Protein AF-A0A6A6VRS4-F1 (afdb_monomer_lite)

Secondary structure (DSSP, 8-state):
----------------------TT-S---B-STT-EEEETTEEEE---TT--TTEEEEEEE-SSTT---EEEEEEE--SS----B--EEEE--TT-SEEGGG--EEEEEEEEEEEETTSPTTS---TTSTTHHHHHHHTT-EEEEEEEEEEESSTTGGGSTTS-SEEEEEEEEEESSS---TTGGG--SS-EEEEETTEEEEEEEEE-TTS-EEEEEEESS--SEEEEE-HHHHHHHHHTTSS-TTPEEEEEEEE--EEE-SS-EEEEEEEEEEEEEPPPTTPPPP-----PPP------S--------SS------------------------

Sequence (335 aa):
MGYTKAVWSYLLGCRVLLGRVDAQNQPQQLCGKDDARVQGNYTFNSNAWNQDESGWTCLYPSRDNTSNAFIAEWRWQSSPPRVHAYPHIQLNSDVLPVSIANLSQLDLSLEWAMKPSSLIEGLSDDPTTSPNADALDAIGIEANVVMDLFCDADANRSRTPAKQRYEIMVWLGRFGRASEPIGMDQARVTPIVQTVGNAEFTLYAGTNGNGQTVFSWVTTAPLTQFYGDVTPLVHFLPRYGFMPWDTYLGTVQFGSETFYAAENVKFYVKSFHADVKSPAEGASPVDTSVEELPVQTSVGGGAAALEVASGLWTYLSVGTGYFVAMLLMGGLSVL

pLDDT: mean 82.09, std 24.26, range [26.28, 98.75]

Foldseek 3Di:
DDDDDDDDDDDDDPPPPPPPPPPPPDQPKAWDLFRWDDAPQKIWGFNQVQDDPQKTKIKGADPPSVARKIKIKMAGADPPWDFRGWGWMWGRDPCPFDQLLFFPFKWKWFAKAKAFPPDDPPDDRHCQDPPGVVRCVVQQFFKWWKKKWFKALDRVQLQPPLRGQAIEIETQAGGHDVNDFAQPVVADPDWDWDDWDNWIWTWGWDADPSRHIYIYTYTPHHDSTDTGTPSVVVLVCQQAPVDASSMITHIIITGMRGTHGNGMMMMITRHIDIDTDGDDVPDDTDPRHHDHDDDPPPDPDDDDDDDDDDDDDDDDDDDDDDDDDDDDDDDDDDD

Structure (mmCIF, N/CA/C/O backbone):
data_AF-A0A6A6VRS4-F1
#
_entry.id   AF-A0A6A6VRS4-F1
#
loop_
_atom_site.group_PDB
_atom_site.id
_atom_site.type_symbol
_atom_site.label_atom_id
_atom_site.label_alt_id
_atom_site.label_comp_id
_atom_site.label_asym_id
_atom_site.label_entity_id
_atom_site.label_seq_id
_atom_site.pdbx_PDB_ins_code
_atom_site.Cartn_x
_atom_site.Cartn_y
_atom_site.Cartn_z
_atom_site.occupancy
_atom_site.B_iso_or_equiv
_atom_site.auth_seq_id
_atom_site.auth_comp_id
_atom_site.auth_asym_id
_atom_site.auth_atom_id
_atom_site.pdbx_PDB_model_num
ATOM 1 N N . MET A 1 1 ? 88.254 20.509 -2.984 1.00 35.78 1 MET A N 1
ATOM 2 C CA . MET A 1 1 ? 87.996 21.172 -1.684 1.00 35.78 1 MET A CA 1
ATOM 3 C C . MET A 1 1 ? 86.693 21.938 -1.846 1.00 35.78 1 MET A C 1
ATOM 5 O O . MET A 1 1 ? 86.662 22.794 -2.705 1.00 35.78 1 MET A O 1
ATOM 9 N N . GLY A 1 2 ? 85.554 21.653 -1.226 1.00 34.25 2 GLY A N 1
ATOM 10 C CA . GLY A 1 2 ? 85.221 20.866 -0.045 1.00 34.25 2 GLY A CA 1
ATOM 11 C C . GLY A 1 2 ? 84.211 21.695 0.760 1.00 34.25 2 GLY A C 1
ATOM 12 O O . GLY A 1 2 ? 84.639 22.698 1.306 1.00 34.25 2 GLY A O 1
ATOM 13 N N . TYR A 1 3 ? 82.943 21.247 0.814 1.00 32.56 3 TYR A N 1
ATOM 14 C CA . TYR A 1 3 ? 81.847 21.654 1.729 1.00 32.56 3 TYR A CA 1
ATOM 15 C C . TYR A 1 3 ? 81.424 23.155 1.674 1.00 32.56 3 TYR A C 1
ATOM 17 O O . TYR A 1 3 ? 82.216 24.016 1.340 1.00 32.56 3 TYR A O 1
ATOM 25 N N . THR A 1 4 ? 80.170 23.588 1.863 1.00 34.56 4 THR A N 1
ATOM 26 C CA . THR A 1 4 ? 79.170 23.209 2.873 1.00 34.56 4 THR A CA 1
ATOM 27 C C . THR A 1 4 ? 77.767 23.704 2.467 1.00 34.56 4 THR A C 1
ATOM 29 O O . THR A 1 4 ? 77.613 24.684 1.744 1.00 34.56 4 THR A O 1
ATOM 32 N N . LYS A 1 5 ? 76.744 23.022 2.992 1.00 38.44 5 LYS A N 1
ATOM 33 C CA . LYS A 1 5 ? 75.308 23.343 2.946 1.00 38.44 5 LYS A CA 1
ATOM 34 C C . LYS A 1 5 ? 74.974 24.695 3.600 1.00 38.44 5 LYS A C 1
ATOM 36 O O . LYS A 1 5 ? 75.517 24.972 4.662 1.00 38.44 5 LYS A O 1
ATOM 41 N N . ALA A 1 6 ? 73.975 25.405 3.067 1.00 35.59 6 ALA A N 1
ATOM 42 C CA . ALA A 1 6 ? 72.801 25.902 3.809 1.00 35.59 6 ALA A CA 1
ATOM 43 C C . ALA A 1 6 ? 71.872 26.689 2.865 1.00 35.59 6 ALA A C 1
ATOM 45 O O . ALA A 1 6 ? 72.220 27.764 2.389 1.00 35.59 6 ALA A O 1
ATOM 46 N N . VAL A 1 7 ? 70.677 26.152 2.621 1.00 35.66 7 VAL A N 1
ATOM 47 C CA . VAL A 1 7 ? 69.545 26.878 2.036 1.00 35.66 7 VAL A CA 1
ATOM 48 C C . VAL A 1 7 ? 68.593 27.185 3.181 1.00 35.66 7 VAL A C 1
ATOM 50 O O . VAL A 1 7 ? 68.125 26.260 3.838 1.00 35.66 7 VAL A O 1
ATOM 53 N N . TRP A 1 8 ? 68.312 28.466 3.402 1.00 30.12 8 TRP A N 1
ATOM 54 C CA . TRP A 1 8 ? 67.154 28.928 4.159 1.00 30.12 8 TRP A CA 1
ATOM 55 C C . TRP A 1 8 ? 66.600 30.171 3.475 1.00 30.12 8 TRP A C 1
ATOM 57 O O . TRP A 1 8 ? 67.233 31.223 3.449 1.00 30.12 8 TRP A O 1
ATOM 67 N N . SER A 1 9 ? 65.400 30.051 2.924 1.00 34.50 9 SER A N 1
ATOM 68 C CA . SER A 1 9 ? 64.485 31.170 2.730 1.00 34.50 9 SER A CA 1
ATOM 69 C C . SER A 1 9 ? 63.074 30.610 2.843 1.00 34.50 9 SER A C 1
ATOM 71 O O . SER A 1 9 ? 62.700 29.668 2.151 1.00 34.50 9 SER A O 1
ATOM 73 N N . TYR A 1 10 ? 62.361 31.143 3.830 1.00 35.12 10 TYR A N 1
ATOM 74 C CA . TYR A 1 10 ? 60.972 30.870 4.164 1.00 35.12 10 TYR A CA 1
ATOM 75 C C . TYR A 1 10 ? 60.058 31.117 2.961 1.00 35.12 10 TYR A C 1
ATOM 77 O O . TYR A 1 10 ? 60.328 32.042 2.204 1.00 35.12 10 TYR A O 1
ATOM 85 N N . LEU A 1 11 ? 58.947 30.377 2.861 1.00 35.31 11 LEU A N 1
ATOM 86 C CA . LEU A 1 11 ? 57.607 30.952 2.678 1.00 35.31 11 LEU A CA 1
ATOM 87 C C . LEU A 1 11 ? 56.516 29.866 2.764 1.00 35.31 11 LEU A C 1
ATOM 89 O O . LEU A 1 11 ? 56.537 28.869 2.054 1.00 35.31 11 LEU A O 1
ATOM 93 N N . LEU A 1 12 ? 55.577 30.142 3.671 1.00 41.19 12 LEU A N 1
ATOM 94 C CA . LEU A 1 12 ? 54.174 29.725 3.741 1.00 41.19 12 LEU A CA 1
ATOM 95 C C . LEU A 1 12 ? 53.825 28.233 3.607 1.00 41.19 12 LEU A C 1
ATOM 97 O O . LEU A 1 12 ? 53.727 27.657 2.528 1.00 41.19 12 LEU A O 1
ATOM 101 N N . GLY A 1 13 ? 53.478 27.652 4.758 1.00 37.06 13 GLY A N 1
ATOM 102 C CA . GLY A 1 13 ? 52.810 26.364 4.849 1.00 37.06 13 GLY A CA 1
ATOM 103 C C . GLY A 1 13 ? 51.449 26.378 4.159 1.00 37.06 13 GLY A C 1
ATOM 104 O O . GLY A 1 13 ? 50.503 27.006 4.628 1.00 37.06 13 GLY A O 1
ATOM 105 N N . CYS A 1 14 ? 51.334 25.603 3.086 1.00 34.09 14 CYS A N 1
ATOM 106 C CA . CYS A 1 14 ? 50.054 25.106 2.618 1.00 34.09 14 CYS A CA 1
ATOM 107 C C . CYS A 1 14 ? 49.698 23.904 3.504 1.00 34.09 14 CYS A C 1
ATOM 109 O O . CYS A 1 14 ? 50.165 22.785 3.287 1.00 34.09 14 CYS A O 1
ATOM 111 N N . ARG A 1 15 ? 48.932 24.144 4.576 1.00 41.69 15 ARG A N 1
ATOM 112 C CA . ARG A 1 15 ? 48.247 23.053 5.273 1.00 41.69 15 ARG A CA 1
ATOM 113 C C . ARG A 1 15 ? 47.263 22.460 4.273 1.00 41.69 15 ARG A C 1
ATOM 115 O O . ARG A 1 15 ? 46.237 23.069 3.991 1.00 41.69 15 ARG A O 1
ATOM 122 N N . VAL A 1 16 ? 47.580 21.277 3.757 1.00 37.69 16 VAL A N 1
ATOM 123 C CA . VAL A 1 16 ? 46.582 20.396 3.157 1.00 37.69 16 VAL A CA 1
ATOM 124 C C . VAL A 1 16 ? 45.587 20.090 4.270 1.00 37.69 16 VAL A C 1
ATOM 126 O O . VAL A 1 16 ? 45.842 19.272 5.154 1.00 37.69 16 VAL A O 1
ATOM 129 N N . LEU A 1 17 ? 44.476 20.825 4.280 1.00 38.28 17 LEU A N 1
ATOM 130 C CA . LEU A 1 17 ? 43.258 20.381 4.930 1.00 38.28 17 LEU A CA 1
ATOM 131 C C . LEU A 1 17 ? 42.886 19.089 4.209 1.00 38.28 17 LEU A C 1
ATOM 133 O O . LEU A 1 17 ? 42.329 19.115 3.115 1.00 38.28 17 LEU A O 1
ATOM 137 N N . LEU A 1 18 ? 43.256 17.957 4.806 1.00 41.91 18 LEU A N 1
ATOM 138 C CA . LEU A 1 18 ? 42.545 16.709 4.589 1.00 41.91 18 LEU A CA 1
ATOM 139 C C . LEU A 1 18 ? 41.103 17.017 4.975 1.00 41.91 18 LEU A C 1
ATOM 141 O O . LEU A 1 18 ? 40.759 17.026 6.158 1.00 41.91 18 LEU A O 1
ATOM 145 N N . GLY A 1 19 ? 40.298 17.383 3.979 1.00 36.44 19 GLY A N 1
ATOM 146 C CA . GLY A 1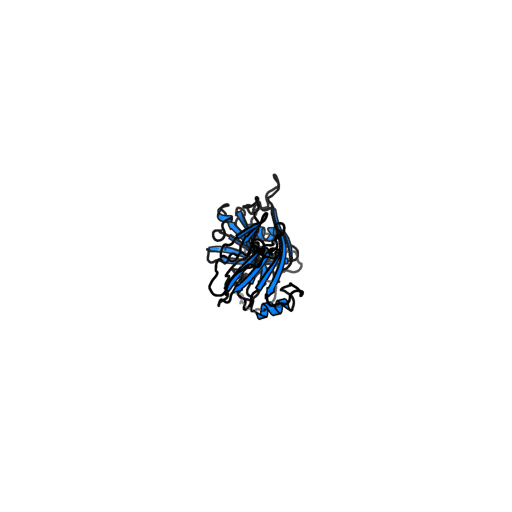 19 ? 38.863 17.456 4.133 1.00 36.44 19 GLY A CA 1
ATOM 147 C C . GLY A 1 19 ? 38.442 16.103 4.670 1.00 36.44 19 GLY A C 1
ATOM 148 O O . GLY A 1 19 ? 38.576 15.088 3.987 1.00 36.44 19 GLY A O 1
ATOM 149 N N . ARG A 1 20 ? 37.985 16.077 5.924 1.00 40.88 20 ARG A N 1
ATOM 150 C CA . ARG A 1 20 ? 37.070 15.027 6.334 1.00 40.88 20 ARG A CA 1
ATOM 151 C C . ARG A 1 20 ? 35.943 15.112 5.319 1.00 40.88 20 ARG A C 1
ATOM 153 O O . ARG A 1 20 ? 35.292 16.146 5.211 1.00 40.88 20 ARG A O 1
ATOM 160 N N . VAL A 1 21 ? 35.784 14.067 4.518 1.00 41.31 21 VAL A N 1
ATOM 161 C CA . VAL A 1 21 ? 34.505 13.827 3.868 1.00 41.31 21 VAL A CA 1
ATOM 162 C C . VAL A 1 21 ? 33.547 13.680 5.038 1.00 41.31 21 VAL A C 1
ATOM 164 O O . VAL A 1 21 ? 33.606 12.685 5.760 1.00 41.31 21 VAL A O 1
ATOM 167 N N . ASP A 1 22 ? 32.778 14.729 5.322 1.00 39.91 22 ASP A N 1
ATOM 168 C CA . ASP A 1 22 ? 31.717 14.648 6.307 1.00 39.91 22 ASP A CA 1
ATOM 169 C C . ASP A 1 22 ? 30.811 13.501 5.866 1.00 39.91 22 ASP A C 1
ATOM 171 O O . ASP A 1 22 ? 30.120 13.574 4.850 1.00 39.91 22 ASP A O 1
ATOM 175 N N . ALA A 1 23 ? 30.816 12.420 6.643 1.00 43.03 23 ALA A N 1
ATOM 176 C CA . ALA A 1 23 ? 29.944 11.262 6.478 1.00 43.03 23 ALA A CA 1
ATOM 177 C C . ALA A 1 23 ? 28.452 11.605 6.706 1.00 43.03 23 ALA A C 1
ATOM 179 O O . ALA A 1 23 ? 27.632 10.716 6.899 1.00 43.03 23 ALA A O 1
ATOM 180 N N . GLN A 1 24 ? 28.089 12.891 6.701 1.00 41.94 24 GLN A N 1
ATOM 181 C CA . GLN A 1 24 ? 26.754 13.404 6.990 1.00 41.94 24 GLN A CA 1
ATOM 182 C C . GLN A 1 24 ? 25.929 13.731 5.743 1.00 41.94 24 GLN A C 1
ATOM 184 O O . GLN A 1 24 ? 24.844 14.289 5.879 1.00 41.94 24 GLN A O 1
ATOM 189 N N . ASN A 1 25 ? 26.402 13.409 4.532 1.00 44.53 25 ASN A N 1
ATOM 190 C CA . ASN A 1 25 ? 25.739 13.902 3.325 1.00 44.53 25 ASN A CA 1
ATOM 191 C C . ASN A 1 25 ? 25.352 12.873 2.259 1.00 44.53 25 ASN A C 1
ATOM 193 O O . ASN A 1 25 ? 25.244 13.232 1.089 1.00 44.53 25 ASN A O 1
ATOM 197 N N . GLN A 1 26 ? 25.012 11.646 2.653 1.00 46.31 26 GLN A N 1
ATOM 198 C CA . GLN A 1 26 ? 24.205 10.744 1.818 1.00 46.31 26 GLN A CA 1
ATOM 199 C C . GLN A 1 26 ? 22.776 10.659 2.379 1.00 46.31 26 GLN A C 1
ATOM 201 O O . GLN A 1 26 ? 22.620 10.743 3.600 1.00 46.31 26 GLN A O 1
ATOM 206 N N . PRO A 1 27 ? 21.720 10.555 1.541 1.00 55.31 27 PRO A N 1
ATOM 207 C CA . PRO A 1 27 ? 20.396 10.196 2.044 1.00 55.31 27 PRO A CA 1
ATOM 208 C C . PRO A 1 27 ? 20.565 8.896 2.828 1.00 55.31 27 PRO A C 1
ATOM 210 O O . PRO A 1 27 ? 21.321 8.031 2.380 1.00 55.31 27 PRO A O 1
ATOM 213 N N . GLN A 1 28 ? 19.931 8.761 3.996 1.00 74.06 28 GLN A N 1
ATOM 214 C CA . GLN A 1 28 ? 20.021 7.493 4.710 1.00 74.06 28 GLN A CA 1
ATOM 215 C C . GLN A 1 28 ? 19.300 6.442 3.872 1.00 74.06 28 GLN A C 1
ATOM 217 O O . GLN A 1 28 ? 18.077 6.435 3.770 1.00 74.06 28 GLN A O 1
ATOM 222 N N . GLN A 1 29 ? 20.106 5.628 3.213 1.00 92.12 29 GLN A N 1
ATOM 223 C CA . GLN A 1 29 ? 19.690 4.587 2.305 1.00 92.12 29 GLN A CA 1
ATOM 224 C C . GLN A 1 29 ? 19.360 3.343 3.132 1.00 92.12 29 GLN A C 1
ATOM 226 O O . GLN A 1 29 ? 20.191 2.889 3.918 1.00 92.12 29 GLN A O 1
ATOM 231 N N . LEU A 1 30 ? 18.145 2.826 2.963 1.00 96.12 30 LEU A N 1
ATOM 232 C CA . LEU A 1 30 ? 17.659 1.599 3.590 1.00 96.12 30 LEU A CA 1
ATOM 233 C C . LEU A 1 30 ? 17.643 0.510 2.512 1.00 96.12 30 LEU A C 1
ATOM 235 O O . LEU A 1 30 ? 16.757 0.520 1.665 1.00 96.12 30 LEU A O 1
ATOM 239 N N . CYS A 1 31 ? 18.634 -0.381 2.484 1.00 96.12 31 CYS A N 1
ATOM 240 C CA . CYS A 1 31 ? 18.709 -1.466 1.482 1.00 96.12 31 CYS A CA 1
ATOM 241 C C . CYS A 1 31 ? 18.805 -2.853 2.105 1.00 96.12 31 CYS A C 1
ATOM 243 O O . CYS A 1 31 ? 18.656 -3.856 1.411 1.00 96.12 31 CYS A O 1
ATOM 245 N N . GLY A 1 32 ? 19.113 -2.932 3.399 1.00 93.12 32 GLY A N 1
ATOM 246 C CA . GLY A 1 32 ? 19.025 -4.171 4.145 1.00 93.12 32 GLY A CA 1
ATOM 247 C C . GLY A 1 32 ? 17.591 -4.682 4.155 1.00 93.12 32 GLY A C 1
ATOM 248 O O . GLY A 1 32 ? 16.639 -3.925 3.977 1.00 93.12 32 GLY A O 1
ATOM 249 N N . LYS A 1 33 ? 17.444 -5.987 4.374 1.00 93.62 33 LYS A N 1
ATOM 250 C CA . LYS A 1 33 ? 16.152 -6.678 4.357 1.00 93.62 33 LYS A CA 1
ATOM 251 C C . LYS A 1 33 ? 15.108 -6.029 5.270 1.00 93.62 33 LYS A C 1
ATOM 253 O O . LYS A 1 33 ? 13.968 -5.861 4.851 1.00 93.62 33 LYS A O 1
ATOM 258 N N . ASP A 1 34 ? 15.536 -5.646 6.468 1.00 91.88 34 ASP A N 1
ATOM 259 C CA . ASP A 1 34 ? 14.689 -5.111 7.537 1.00 91.88 34 ASP A CA 1
ATOM 260 C C . ASP A 1 34 ? 15.113 -3.686 7.940 1.00 91.88 34 ASP A C 1
ATOM 262 O O . ASP A 1 34 ? 14.825 -3.234 9.051 1.00 91.88 34 ASP A O 1
ATOM 266 N N . ASP A 1 35 ? 15.850 -2.984 7.070 1.00 95.06 35 ASP A N 1
ATOM 267 C CA . ASP A 1 35 ? 16.310 -1.627 7.355 1.00 95.06 35 ASP A CA 1
ATOM 268 C C . ASP A 1 35 ? 15.103 -0.704 7.553 1.00 95.06 35 ASP A C 1
ATOM 270 O O . ASP A 1 35 ? 14.254 -0.552 6.671 1.00 95.06 35 ASP A O 1
ATOM 274 N N . ALA A 1 36 ? 15.057 -0.047 8.711 1.00 95.19 36 ALA A N 1
ATOM 275 C CA . ALA A 1 36 ? 13.974 0.849 9.075 1.00 95.19 36 ALA A CA 1
ATOM 276 C C . ALA A 1 36 ? 14.488 2.171 9.650 1.00 95.19 36 ALA A C 1
ATOM 278 O O . ALA A 1 36 ? 15.526 2.232 10.315 1.00 95.19 36 ALA A O 1
ATOM 279 N N . ARG A 1 37 ? 13.724 3.241 9.430 1.00 94.25 37 ARG A N 1
ATOM 280 C CA . ARG A 1 37 ? 13.992 4.570 9.986 1.00 94.25 37 ARG A CA 1
ATOM 281 C C . ARG A 1 37 ? 12.702 5.214 10.464 1.00 94.25 37 ARG A C 1
ATOM 283 O O . ARG A 1 37 ? 11.754 5.346 9.699 1.00 94.25 37 ARG A O 1
ATOM 290 N N . VAL A 1 38 ? 12.699 5.676 11.708 1.00 94.56 38 VAL A N 1
ATOM 291 C CA . VAL A 1 38 ? 11.600 6.475 12.261 1.00 94.56 38 VAL A CA 1
ATOM 292 C C . VAL A 1 38 ? 11.842 7.954 11.970 1.00 94.56 38 VAL A C 1
ATOM 294 O O . VAL A 1 38 ? 12.957 8.455 12.143 1.00 94.56 38 VAL A O 1
ATOM 297 N N . GLN A 1 39 ? 10.798 8.657 11.547 1.00 92.88 39 GLN A N 1
ATOM 298 C CA . GLN A 1 39 ? 10.796 10.098 11.337 1.00 92.88 39 GLN A CA 1
ATOM 299 C C . GLN A 1 39 ? 9.396 10.654 11.620 1.00 92.88 39 GLN A C 1
ATOM 301 O O . GLN A 1 39 ? 8.428 10.321 10.939 1.00 92.88 39 GLN A O 1
ATOM 306 N N . GLY A 1 40 ? 9.297 11.491 12.656 1.00 92.44 40 GLY A N 1
ATOM 307 C CA . GLY A 1 40 ? 8.009 11.954 13.170 1.00 92.44 40 GLY A CA 1
ATOM 308 C C . GLY A 1 40 ? 7.109 10.775 13.548 1.00 92.44 40 GLY A C 1
ATOM 309 O O . GLY A 1 40 ? 7.557 9.818 14.180 1.00 92.44 40 GLY A O 1
ATOM 310 N N . ASN A 1 41 ? 5.860 10.827 13.093 1.00 95.25 41 ASN A N 1
ATOM 311 C CA . ASN A 1 41 ? 4.861 9.784 13.319 1.00 95.25 41 ASN A CA 1
ATOM 312 C C . ASN A 1 41 ? 4.923 8.670 12.267 1.00 95.25 41 ASN A C 1
ATOM 314 O O . ASN A 1 41 ? 3.925 7.995 12.045 1.00 95.25 41 ASN A O 1
ATOM 318 N N . TYR A 1 42 ? 6.061 8.474 11.596 1.00 97.12 42 TYR A N 1
ATOM 319 C CA . TYR A 1 42 ? 6.178 7.479 10.537 1.00 97.12 42 TYR A CA 1
ATOM 320 C C . TYR A 1 42 ? 7.428 6.616 10.664 1.00 97.12 42 TYR A C 1
ATOM 322 O O . TYR A 1 42 ? 8.478 7.068 11.125 1.00 97.12 42 TYR A O 1
ATOM 330 N N . THR A 1 43 ? 7.313 5.366 10.224 1.00 96.81 43 THR A N 1
ATOM 331 C CA . THR A 1 43 ? 8.433 4.433 10.064 1.00 96.81 43 THR A CA 1
ATOM 332 C C . THR A 1 43 ? 8.571 4.076 8.592 1.00 96.81 43 THR A C 1
ATOM 334 O O . THR A 1 43 ? 7.640 3.558 7.993 1.00 96.81 43 THR A O 1
ATOM 337 N N . PHE A 1 44 ? 9.733 4.337 8.011 1.00 97.75 44 PHE A N 1
ATOM 338 C CA . PHE A 1 44 ? 10.083 3.946 6.651 1.00 97.75 44 PHE A CA 1
ATOM 339 C C . PHE A 1 44 ? 10.821 2.617 6.702 1.00 97.75 44 PHE A C 1
ATOM 341 O O . PHE A 1 44 ? 11.690 2.456 7.560 1.00 97.75 44 PHE A O 1
ATOM 348 N N . ASN A 1 45 ? 10.503 1.689 5.805 1.00 97.06 45 ASN A N 1
ATOM 349 C CA . ASN A 1 45 ? 11.092 0.353 5.803 1.00 97.06 45 ASN A CA 1
ATOM 350 C C . ASN A 1 45 ? 11.294 -0.147 4.366 1.00 97.06 45 ASN A C 1
ATOM 352 O O . ASN A 1 45 ? 10.383 -0.048 3.547 1.00 97.06 45 ASN A O 1
ATOM 356 N N . SER A 1 46 ? 12.481 -0.669 4.052 1.00 96.44 46 SER A N 1
ATOM 357 C CA . SER A 1 46 ? 12.801 -1.264 2.741 1.00 96.44 46 SER A CA 1
ATOM 358 C C . SER A 1 46 ? 12.085 -2.596 2.493 1.00 96.44 46 SER A C 1
ATOM 360 O O . SER A 1 46 ? 11.745 -2.907 1.351 1.00 96.44 46 SER A O 1
ATOM 362 N N . ASN A 1 47 ? 11.857 -3.358 3.565 1.00 97.06 47 ASN A N 1
ATOM 363 C CA . ASN A 1 47 ? 11.078 -4.588 3.657 1.00 97.06 47 ASN A CA 1
ATOM 364 C C . ASN A 1 47 ? 11.313 -5.559 2.491 1.00 97.06 47 ASN A C 1
ATOM 366 O O . ASN A 1 47 ? 10.383 -5.934 1.772 1.00 97.06 47 ASN A O 1
ATOM 370 N N . ALA A 1 48 ? 12.564 -5.981 2.299 1.00 97.44 48 ALA A N 1
ATOM 371 C CA . ALA A 1 48 ? 12.954 -6.954 1.276 1.00 97.44 48 ALA A CA 1
ATOM 372 C C . ALA A 1 48 ? 12.692 -8.402 1.739 1.00 97.44 48 ALA A C 1
ATOM 374 O O . ALA A 1 48 ? 13.565 -9.277 1.710 1.00 97.44 48 ALA A O 1
ATOM 375 N N . TRP A 1 49 ? 11.481 -8.650 2.247 1.00 95.31 49 TRP A N 1
ATOM 376 C CA . TRP A 1 49 ? 11.132 -9.851 3.007 1.00 95.31 49 TRP A CA 1
ATOM 377 C C . TRP A 1 49 ? 11.299 -11.156 2.214 1.00 95.31 49 TRP A C 1
ATOM 379 O O . TRP A 1 49 ? 11.664 -12.176 2.809 1.00 95.31 49 TRP A O 1
ATOM 389 N N . ASN A 1 50 ? 11.131 -11.110 0.888 1.00 96.06 50 ASN A N 1
ATOM 390 C CA . ASN A 1 50 ? 11.281 -12.233 -0.043 1.00 96.06 50 ASN A CA 1
ATOM 391 C C . ASN A 1 50 ? 12.377 -11.987 -1.097 1.00 96.06 50 ASN A C 1
ATOM 393 O O . ASN A 1 50 ? 12.275 -12.441 -2.242 1.00 96.06 50 ASN A O 1
ATOM 397 N N . GLN A 1 51 ? 13.419 -11.234 -0.733 1.00 96.00 51 GLN A N 1
ATOM 398 C CA . GLN A 1 51 ? 14.559 -11.001 -1.618 1.00 96.00 51 GLN A CA 1
ATOM 399 C C . GLN A 1 51 ? 15.240 -12.311 -2.039 1.00 96.00 51 GLN A C 1
ATOM 401 O O . GLN A 1 51 ? 15.373 -13.249 -1.248 1.00 96.00 51 GLN A O 1
ATOM 406 N N . ASP A 1 52 ? 15.721 -12.340 -3.276 1.00 95.56 52 ASP A N 1
ATOM 407 C CA . ASP A 1 52 ? 16.554 -13.401 -3.830 1.00 95.56 52 ASP A CA 1
ATOM 408 C C . ASP A 1 52 ? 17.703 -12.804 -4.662 1.00 95.56 52 ASP A C 1
ATOM 410 O O . ASP A 1 52 ? 17.925 -11.595 -4.669 1.00 95.56 52 ASP A O 1
ATOM 414 N N . GLU A 1 53 ? 18.450 -13.649 -5.371 1.00 96.88 53 GLU A N 1
ATOM 415 C CA . GLU A 1 53 ? 19.585 -13.218 -6.198 1.00 96.88 53 GLU A CA 1
ATOM 416 C C . GLU A 1 53 ? 19.170 -12.505 -7.501 1.00 96.88 53 GLU A C 1
ATOM 418 O O . GLU A 1 53 ? 20.033 -12.052 -8.252 1.00 96.88 53 GLU A O 1
ATOM 423 N N . SER A 1 54 ? 17.869 -12.393 -7.801 1.00 97.75 54 SER A N 1
ATOM 424 C CA . SER A 1 54 ? 17.382 -11.806 -9.058 1.00 97.75 54 SER A CA 1
ATOM 425 C C . SER A 1 54 ? 17.362 -10.277 -9.058 1.00 97.75 54 SER A C 1
ATOM 427 O O . SER A 1 54 ? 17.069 -9.671 -10.094 1.00 97.75 54 SER A O 1
ATOM 429 N N . GLY A 1 55 ? 17.637 -9.640 -7.918 1.00 97.69 55 GLY A N 1
ATOM 430 C CA . GLY A 1 55 ? 17.392 -8.217 -7.779 1.00 97.69 55 GLY A CA 1
ATOM 431 C C . GLY A 1 55 ? 17.735 -7.605 -6.430 1.00 97.69 55 GLY A C 1
ATOM 432 O O . GLY A 1 55 ? 18.506 -8.155 -5.646 1.00 97.69 55 GLY A O 1
ATOM 433 N N . TRP A 1 56 ? 17.190 -6.415 -6.203 1.00 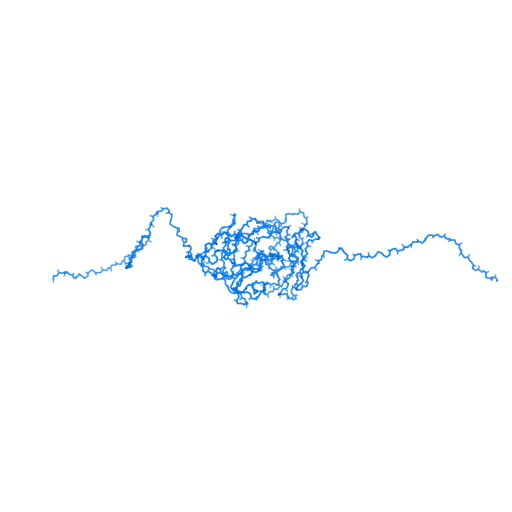98.00 56 TRP A N 1
ATOM 434 C CA . TRP A 1 56 ? 17.398 -5.609 -5.005 1.00 98.00 56 TRP A CA 1
ATOM 435 C C . TRP A 1 56 ? 16.313 -4.533 -4.864 1.00 98.00 56 TRP A C 1
ATOM 437 O O . TRP A 1 56 ? 15.607 -4.197 -5.817 1.00 98.00 56 T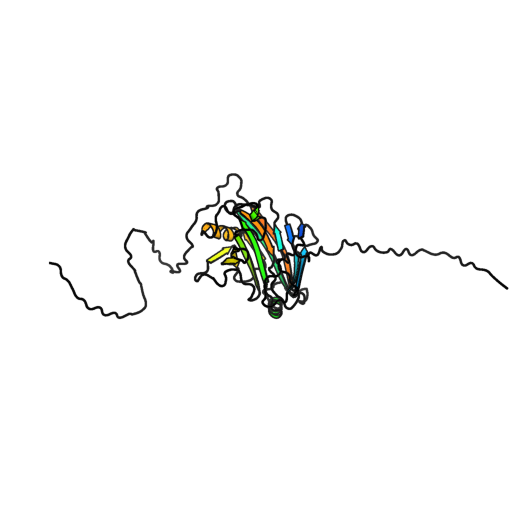RP A O 1
ATOM 447 N N . THR A 1 57 ? 16.222 -3.954 -3.667 1.00 98.06 57 THR A N 1
ATOM 448 C CA . THR A 1 57 ? 15.408 -2.772 -3.361 1.00 98.06 57 THR A CA 1
ATOM 449 C C . THR A 1 57 ? 16.158 -1.861 -2.393 1.00 98.06 57 THR A C 1
ATOM 451 O O . THR A 1 57 ? 16.910 -2.338 -1.543 1.00 98.06 57 THR A O 1
ATOM 454 N N . CYS A 1 58 ? 15.957 -0.555 -2.519 1.00 97.81 58 CYS A N 1
ATOM 455 C CA . CYS A 1 58 ? 16.453 0.449 -1.593 1.00 97.81 58 CYS A CA 1
ATOM 456 C C . CYS A 1 58 ? 15.409 1.551 -1.405 1.00 97.81 58 CYS A C 1
ATOM 458 O O . CYS A 1 58 ? 14.859 2.066 -2.377 1.00 97.81 58 CYS A O 1
ATOM 460 N N . LEU A 1 59 ? 15.182 1.960 -0.159 1.00 97.94 59 LEU A N 1
ATOM 461 C CA . LEU A 1 59 ? 14.299 3.063 0.203 1.00 97.94 59 LEU A CA 1
ATOM 462 C C . LEU A 1 59 ? 15.123 4.270 0.674 1.00 97.94 59 LEU A C 1
ATOM 464 O O . LEU A 1 59 ? 16.058 4.147 1.466 1.00 97.94 59 LEU A O 1
ATOM 468 N N . TYR A 1 60 ? 14.756 5.449 0.182 1.00 96.94 60 TYR A N 1
ATOM 469 C CA . TYR A 1 60 ? 15.374 6.738 0.466 1.00 96.94 60 TYR A CA 1
ATOM 470 C C . TYR A 1 60 ? 14.320 7.697 1.043 1.00 96.94 60 TYR A C 1
ATOM 472 O O . TYR A 1 60 ? 13.630 8.379 0.278 1.00 96.94 60 TYR A O 1
ATOM 480 N N . PRO A 1 61 ? 14.157 7.767 2.378 1.00 96.06 61 PRO A N 1
ATOM 481 C CA . PRO A 1 61 ? 13.297 8.766 3.002 1.00 96.06 61 PRO A CA 1
ATOM 482 C C . PRO A 1 61 ? 13.845 10.174 2.764 1.00 96.06 61 PRO A C 1
ATOM 484 O O . PRO A 1 61 ? 15.062 10.363 2.644 1.00 96.06 61 PRO A O 1
ATOM 487 N N . SER A 1 62 ? 12.963 11.175 2.762 1.00 93.94 62 SER A N 1
ATOM 488 C CA . SER A 1 62 ? 13.378 12.574 2.694 1.00 93.94 62 SER A CA 1
ATOM 489 C C . SER A 1 62 ? 14.404 12.913 3.784 1.00 93.94 62 SER A C 1
ATOM 491 O O . SER A 1 62 ? 14.405 12.379 4.900 1.00 93.94 62 SER A O 1
ATOM 493 N N . ARG A 1 63 ? 15.320 13.823 3.446 1.00 87.00 63 ARG A N 1
ATOM 494 C CA . ARG A 1 63 ? 16.256 14.408 4.418 1.00 87.00 63 ARG A CA 1
ATOM 495 C C . ARG A 1 63 ? 15.591 15.474 5.274 1.00 87.00 63 ARG A C 1
ATOM 497 O O . ARG A 1 63 ? 16.041 15.712 6.390 1.00 87.00 63 ARG A O 1
ATOM 504 N N . ASP A 1 64 ? 14.548 16.101 4.741 1.00 88.94 64 ASP A N 1
ATOM 505 C CA . ASP A 1 64 ? 13.674 16.961 5.517 1.00 88.94 64 ASP A CA 1
ATOM 506 C C . ASP A 1 64 ? 12.849 16.074 6.447 1.00 88.94 64 ASP A C 1
ATOM 508 O O . ASP A 1 64 ? 11.996 15.307 5.995 1.00 88.94 64 ASP A O 1
ATOM 512 N N . ASN A 1 65 ? 13.132 16.169 7.747 1.00 83.00 65 ASN A N 1
ATOM 513 C CA . ASN A 1 65 ? 12.488 15.346 8.760 1.00 83.00 65 ASN A CA 1
ATOM 514 C C . ASN A 1 65 ? 11.005 15.690 8.985 1.00 83.00 65 ASN A C 1
ATOM 516 O O . ASN A 1 65 ? 10.324 14.974 9.717 1.00 83.00 65 ASN A O 1
ATOM 520 N N . THR A 1 66 ? 10.516 16.765 8.363 1.00 85.69 66 THR A N 1
ATOM 521 C CA . THR A 1 66 ? 9.108 17.177 8.369 1.00 85.69 66 THR A CA 1
ATOM 522 C C . THR A 1 66 ? 8.330 16.660 7.156 1.00 85.69 66 THR A C 1
ATOM 524 O O . THR A 1 66 ? 7.103 16.739 7.130 1.00 85.69 66 THR A O 1
ATOM 527 N N . SER A 1 67 ? 9.026 16.099 6.162 1.00 90.81 67 SER A N 1
ATOM 528 C CA . SER A 1 67 ? 8.432 15.560 4.940 1.00 90.81 67 SER A CA 1
ATOM 529 C C . SER A 1 67 ? 8.223 14.052 5.048 1.00 90.81 67 SER A C 1
ATOM 531 O O . SER A 1 67 ? 9.129 13.319 5.428 1.00 90.81 67 SER A O 1
ATOM 533 N N . ASN A 1 68 ? 7.057 13.565 4.632 1.00 94.81 68 ASN A N 1
ATOM 534 C CA . ASN A 1 68 ? 6.776 12.126 4.556 1.00 94.81 68 ASN A CA 1
ATOM 535 C C . ASN A 1 68 ? 7.088 11.539 3.169 1.00 94.81 68 ASN A C 1
ATOM 537 O O . ASN A 1 68 ? 6.632 10.447 2.836 1.00 94.81 68 ASN A O 1
ATOM 541 N N . ALA A 1 69 ? 7.832 12.277 2.342 1.00 96.44 69 ALA A N 1
ATOM 542 C CA . ALA A 1 69 ? 8.214 11.828 1.016 1.00 96.44 69 ALA A CA 1
ATOM 543 C C . ALA A 1 69 ? 9.327 10.774 1.081 1.00 96.44 69 ALA A C 1
ATOM 545 O O . ALA A 1 69 ? 10.238 10.856 1.913 1.00 96.44 69 ALA A O 1
ATOM 546 N N . PHE A 1 70 ? 9.294 9.818 0.159 1.00 97.31 70 PHE A N 1
ATOM 547 C CA . PHE A 1 70 ? 10.387 8.877 -0.049 1.00 97.31 70 PHE A CA 1
ATOM 548 C C . PHE A 1 70 ? 10.451 8.399 -1.497 1.00 97.31 70 PHE A C 1
ATOM 550 O O . PHE A 1 70 ? 9.501 8.532 -2.267 1.00 97.31 70 PHE A O 1
ATOM 557 N N . ILE A 1 71 ? 11.594 7.822 -1.852 1.00 97.12 71 ILE A N 1
ATOM 558 C CA . ILE A 1 71 ? 11.785 7.097 -3.106 1.00 97.12 71 ILE A CA 1
ATOM 559 C C . ILE A 1 71 ? 12.106 5.652 -2.754 1.00 97.12 71 ILE A C 1
ATOM 561 O O . ILE A 1 71 ? 12.959 5.416 -1.903 1.00 97.12 71 ILE A O 1
ATOM 565 N N . ALA A 1 72 ? 11.462 4.693 -3.403 1.00 97.94 72 ALA A N 1
ATOM 566 C CA . ALA A 1 72 ? 11.927 3.317 -3.443 1.00 97.94 72 ALA A CA 1
ATOM 567 C C . ALA A 1 72 ? 12.476 3.033 -4.843 1.00 97.94 72 ALA A C 1
ATOM 569 O O . ALA A 1 72 ? 11.756 3.181 -5.829 1.00 97.94 72 ALA A O 1
ATOM 570 N N . GLU A 1 73 ? 13.749 2.658 -4.935 1.00 97.81 73 GLU A N 1
ATOM 571 C CA . GLU A 1 73 ? 14.358 2.187 -6.178 1.00 97.81 73 GLU A CA 1
ATOM 572 C C . GLU A 1 73 ? 14.590 0.684 -6.085 1.00 97.81 73 GLU A C 1
ATOM 574 O O . GLU A 1 73 ? 15.108 0.195 -5.082 1.00 97.81 73 GLU A O 1
ATOM 579 N N . TRP A 1 74 ? 14.186 -0.052 -7.113 1.00 98.50 74 TRP A N 1
ATOM 580 C CA . TRP A 1 74 ? 14.243 -1.506 -7.100 1.00 98.50 74 TRP A CA 1
ATOM 581 C C . TRP A 1 74 ? 14.369 -2.080 -8.508 1.00 98.50 74 TRP A C 1
ATOM 583 O O . TRP A 1 74 ? 14.077 -1.421 -9.508 1.00 98.50 74 TRP A O 1
ATOM 593 N N . ARG A 1 75 ? 14.806 -3.336 -8.575 1.00 98.38 75 ARG A N 1
ATOM 594 C CA . ARG A 1 75 ? 14.788 -4.169 -9.780 1.00 98.38 75 ARG A CA 1
ATOM 595 C C . ARG A 1 75 ? 14.735 -5.626 -9.354 1.00 98.38 75 ARG A C 1
ATOM 597 O O . ARG A 1 75 ? 15.557 -6.023 -8.539 1.00 98.38 75 ARG A O 1
ATOM 604 N N . TRP A 1 76 ? 13.850 -6.414 -9.958 1.00 98.38 76 TRP A N 1
ATOM 605 C CA . TRP A 1 76 ? 13.768 -7.867 -9.774 1.00 98.38 76 TRP A CA 1
ATOM 606 C C . TRP A 1 76 ? 13.577 -8.542 -11.125 1.00 98.38 76 TRP A C 1
ATOM 608 O O . TRP A 1 76 ? 12.816 -8.049 -11.952 1.00 98.38 76 TRP A O 1
ATOM 618 N N . GLN A 1 77 ? 14.268 -9.653 -11.365 1.00 98.00 77 GLN A N 1
ATOM 619 C CA . GLN A 1 77 ? 14.228 -10.356 -12.654 1.00 98.00 77 GLN A CA 1
ATOM 620 C C . GLN A 1 77 ? 13.871 -11.836 -12.504 1.00 98.00 77 GLN A C 1
ATOM 622 O O . GLN A 1 77 ? 14.315 -12.682 -13.284 1.00 98.00 77 GLN A O 1
ATOM 627 N N . SER A 1 78 ? 13.088 -12.165 -11.480 1.00 96.12 78 SER A N 1
ATOM 628 C CA . SER A 1 78 ? 12.652 -13.533 -11.241 1.00 96.12 78 SER A CA 1
ATOM 629 C C . SER A 1 78 ? 11.642 -14.020 -12.289 1.00 96.12 78 SER A C 1
ATOM 631 O O . SER A 1 78 ? 10.910 -13.244 -12.901 1.00 96.12 78 SER A O 1
ATOM 633 N N . SER A 1 79 ? 11.612 -15.336 -12.513 1.00 94.62 79 SER A N 1
ATOM 634 C CA . SER A 1 79 ? 10.648 -15.998 -13.395 1.00 94.62 79 SER A CA 1
ATOM 635 C C . SER A 1 79 ? 10.152 -17.287 -12.726 1.00 94.62 79 SER A C 1
ATOM 637 O O . SER A 1 79 ? 10.972 -18.176 -12.483 1.00 94.62 79 SER A O 1
ATOM 639 N N . PRO A 1 80 ? 8.843 -17.437 -12.449 1.00 95.00 80 PRO A N 1
ATOM 640 C CA . PRO A 1 80 ? 7.789 -16.439 -12.660 1.00 95.00 80 PRO A CA 1
ATOM 641 C C . PRO A 1 80 ? 7.949 -15.207 -11.739 1.00 95.00 80 PRO A C 1
ATOM 643 O O . PRO A 1 80 ? 8.547 -15.349 -10.666 1.00 95.00 80 PRO A O 1
ATOM 646 N N . PRO A 1 81 ? 7.413 -14.029 -12.129 1.00 96.75 81 PRO A N 1
ATOM 647 C CA . PRO A 1 81 ? 7.347 -12.859 -11.253 1.00 96.75 81 PRO A CA 1
ATOM 648 C C . PRO A 1 81 ? 6.623 -13.176 -9.941 1.00 96.75 81 PRO A C 1
ATOM 650 O O . PRO A 1 81 ? 5.612 -13.879 -9.935 1.00 96.75 81 PRO A O 1
ATOM 653 N N . ARG A 1 82 ? 7.131 -12.649 -8.826 1.00 96.19 82 ARG A N 1
ATOM 654 C CA . ARG A 1 82 ? 6.538 -12.788 -7.487 1.00 96.19 82 ARG A CA 1
ATOM 655 C C . ARG A 1 82 ? 6.967 -11.626 -6.602 1.00 96.19 82 ARG A C 1
ATOM 657 O O . ARG A 1 82 ? 8.027 -11.067 -6.842 1.00 96.19 82 ARG A O 1
ATOM 664 N N . VAL A 1 83 ? 6.205 -11.307 -5.557 1.00 97.38 83 VAL A N 1
ATOM 665 C CA . VAL A 1 83 ? 6.579 -10.244 -4.609 1.00 97.38 83 VAL A CA 1
ATOM 666 C C . VAL A 1 83 ? 7.932 -10.552 -3.968 1.00 97.38 83 VAL A C 1
ATOM 668 O O . VAL A 1 83 ? 8.115 -11.628 -3.396 1.00 97.38 83 VAL A O 1
ATOM 671 N N . HIS A 1 84 ? 8.860 -9.600 -4.034 1.00 98.19 84 HIS A N 1
ATOM 672 C CA . HIS A 1 84 ? 10.178 -9.677 -3.399 1.00 98.19 84 HIS A CA 1
ATOM 673 C C . HIS A 1 84 ? 10.317 -8.745 -2.197 1.00 98.19 84 HIS A C 1
ATOM 675 O O . HIS A 1 84 ? 10.965 -9.083 -1.203 1.00 98.19 84 HIS A O 1
ATOM 681 N N . ALA A 1 85 ? 9.715 -7.564 -2.294 1.00 98.38 85 ALA A N 1
ATOM 682 C CA . ALA A 1 85 ? 9.785 -6.544 -1.265 1.00 98.38 85 ALA A CA 1
ATOM 683 C C . ALA A 1 85 ? 8.525 -5.683 -1.245 1.00 98.38 85 ALA A C 1
ATOM 685 O O . ALA A 1 85 ? 7.870 -5.536 -2.278 1.00 98.38 85 ALA A O 1
ATOM 686 N N . TYR A 1 86 ? 8.262 -5.067 -0.094 1.00 98.50 86 TYR A N 1
ATOM 687 C CA . TYR A 1 86 ? 7.216 -4.061 0.091 1.00 98.50 86 TYR A CA 1
ATOM 688 C C . TYR A 1 86 ? 7.798 -2.797 0.749 1.00 98.50 86 TYR A C 1
ATOM 690 O O . TYR A 1 86 ? 7.540 -2.547 1.930 1.00 98.50 86 TYR A O 1
ATOM 698 N N . PRO A 1 87 ? 8.648 -2.021 0.043 1.00 98.56 87 PRO A N 1
ATOM 699 C CA . PRO A 1 87 ? 9.146 -0.747 0.547 1.00 98.56 87 PRO A CA 1
ATOM 700 C C . PRO A 1 87 ? 7.980 0.202 0.846 1.00 98.56 87 PRO A C 1
ATOM 702 O O . PRO A 1 87 ? 7.179 0.512 -0.039 1.00 98.56 87 PRO A O 1
ATOM 705 N N . HIS A 1 88 ? 7.886 0.662 2.092 1.00 98.56 88 HIS A N 1
ATOM 706 C CA . HIS A 1 88 ? 6.707 1.377 2.573 1.00 98.56 88 HIS A CA 1
ATOM 707 C C . HIS A 1 88 ? 7.021 2.431 3.636 1.00 98.56 88 HIS A C 1
ATOM 709 O O . HIS A 1 88 ? 8.098 2.467 4.242 1.00 98.56 88 HIS A O 1
ATOM 715 N N . ILE A 1 89 ? 6.012 3.263 3.884 1.00 98.31 89 ILE A N 1
ATOM 716 C CA . ILE A 1 89 ? 5.878 4.121 5.055 1.00 98.31 89 ILE A CA 1
ATOM 717 C C . ILE A 1 89 ? 4.744 3.588 5.941 1.00 98.31 89 ILE A C 1
ATOM 719 O O . ILE A 1 89 ? 3.673 3.241 5.454 1.00 98.31 89 ILE A O 1
ATOM 723 N N . GLN A 1 90 ? 4.979 3.497 7.245 1.00 98.06 90 GLN A N 1
ATOM 724 C CA . GLN A 1 90 ? 4.016 3.052 8.250 1.00 98.06 90 GLN A CA 1
ATOM 725 C C . GLN A 1 90 ? 3.630 4.217 9.154 1.00 98.06 90 GLN A C 1
ATOM 727 O O . GLN A 1 90 ? 4.517 4.916 9.642 1.00 98.06 90 GLN A O 1
ATOM 732 N N . LEU A 1 91 ? 2.339 4.385 9.439 1.00 97.94 91 LEU A N 1
ATOM 733 C CA . LEU A 1 91 ? 1.855 5.317 10.458 1.00 97.94 91 LEU A CA 1
ATOM 734 C C . LEU A 1 91 ? 2.140 4.780 11.871 1.00 97.94 91 LEU A C 1
ATOM 736 O O . LEU A 1 91 ? 1.751 3.666 12.224 1.00 97.94 91 LEU A O 1
ATOM 740 N N . ASN A 1 92 ? 2.755 5.611 12.706 1.00 97.00 92 ASN A N 1
ATOM 741 C CA . ASN A 1 92 ? 2.882 5.427 14.146 1.00 97.00 92 ASN A CA 1
ATOM 742 C C . ASN A 1 92 ? 1.867 6.356 14.831 1.00 97.00 92 ASN A C 1
ATOM 744 O O . ASN A 1 92 ? 2.091 7.562 14.923 1.00 97.00 92 ASN A O 1
ATOM 748 N N . SER A 1 93 ? 0.745 5.799 15.288 1.00 96.50 93 SER A N 1
ATOM 749 C CA . SER A 1 93 ? -0.318 6.541 15.975 1.00 96.50 93 SER A CA 1
ATOM 750 C C . SER A 1 93 ? -0.574 5.959 17.361 1.00 96.50 93 SER A C 1
ATOM 752 O O . SER A 1 93 ? -0.647 4.738 17.517 1.00 96.50 93 SER A O 1
ATOM 754 N N . ASP A 1 94 ? -0.780 6.838 18.340 1.00 95.56 94 ASP A N 1
ATOM 755 C CA . ASP A 1 94 ? -1.182 6.468 19.702 1.00 95.56 94 ASP A CA 1
ATOM 756 C C . ASP A 1 94 ? -2.616 5.910 19.761 1.00 95.56 94 ASP A C 1
ATOM 758 O O . ASP A 1 94 ? -2.998 5.286 20.748 1.00 95.56 94 ASP A O 1
ATOM 762 N N . VAL A 1 95 ? -3.406 6.097 18.695 1.00 96.00 95 VAL A N 1
ATOM 763 C CA . VAL A 1 95 ? -4.754 5.520 18.562 1.00 96.00 95 VAL A CA 1
ATOM 764 C C . VAL A 1 95 ? -4.693 4.031 18.210 1.00 96.00 95 VAL A C 1
ATOM 766 O O . VAL A 1 95 ? -5.613 3.284 18.533 1.00 96.00 95 VAL A O 1
ATOM 769 N N . LEU A 1 96 ? -3.611 3.564 17.574 1.00 96.75 96 LEU A N 1
ATOM 770 C CA . LEU A 1 96 ? -3.456 2.151 17.232 1.00 96.75 96 LEU A CA 1
ATOM 771 C C . LEU A 1 96 ? -2.982 1.344 18.462 1.00 96.75 96 LEU A C 1
ATOM 773 O O . LEU A 1 96 ? -2.108 1.826 19.185 1.00 96.75 96 LEU A O 1
ATOM 777 N N . PRO A 1 97 ? -3.483 0.107 18.680 1.00 97.06 97 PRO A N 1
ATOM 778 C CA . PRO A 1 97 ? -4.480 -0.535 17.851 1.00 97.06 97 PRO A CA 1
ATOM 779 C C . PRO A 1 97 ? -5.882 -0.052 18.255 1.00 97.06 97 PRO A C 1
ATOM 781 O O . PRO A 1 97 ? -6.183 0.109 19.438 1.00 97.06 97 PRO A O 1
ATOM 784 N N . VAL A 1 98 ? -6.764 0.117 17.279 1.00 96.38 98 VAL A N 1
ATOM 785 C CA . VAL A 1 98 ? -8.156 0.520 17.513 1.00 96.38 98 VAL A CA 1
ATOM 786 C C . VAL A 1 98 ? -9.077 -0.604 17.064 1.00 96.38 98 VAL A C 1
ATOM 788 O O . VAL A 1 98 ? -8.815 -1.234 16.041 1.00 96.38 98 VAL A O 1
ATOM 791 N N . SER A 1 99 ? -10.132 -0.910 17.824 1.00 96.06 99 SER A N 1
ATOM 792 C CA . SER A 1 99 ? -11.142 -1.856 17.335 1.00 96.06 99 SER A CA 1
ATOM 793 C C . SER A 1 99 ? -11.874 -1.251 16.139 1.00 96.06 99 SER A C 1
ATOM 795 O O . SER A 1 99 ? -12.113 -0.045 16.125 1.00 96.06 99 SER A O 1
ATOM 797 N N . ILE A 1 100 ? -12.272 -2.061 15.155 1.00 96.44 100 ILE A N 1
ATOM 798 C CA . ILE A 1 100 ? -13.010 -1.562 13.986 1.00 96.44 100 ILE A CA 1
ATOM 799 C C . ILE A 1 100 ? -14.323 -0.893 14.419 1.00 96.44 100 ILE A C 1
ATOM 801 O O . ILE A 1 100 ? -14.677 0.153 13.895 1.00 96.44 100 ILE A O 1
ATOM 805 N N . ALA A 1 101 ? -14.993 -1.405 15.458 1.00 94.56 101 ALA A N 1
ATOM 806 C CA . ALA A 1 101 ? -16.165 -0.753 16.056 1.00 94.56 101 ALA A CA 1
ATOM 807 C C . ALA A 1 101 ? -15.904 0.677 16.582 1.00 94.56 101 ALA A C 1
ATOM 809 O O . ALA A 1 101 ? -16.829 1.486 16.660 1.00 94.56 101 ALA A O 1
ATOM 810 N N . ASN A 1 102 ? -14.658 0.983 16.955 1.00 94.69 102 ASN A N 1
ATOM 811 C CA . ASN A 1 102 ? -14.219 2.290 17.441 1.00 94.69 102 ASN A CA 1
ATOM 812 C C . ASN A 1 102 ? -13.330 3.019 16.424 1.00 94.69 102 ASN A C 1
ATOM 814 O O . ASN A 1 102 ? -12.654 3.974 16.799 1.00 94.69 102 ASN A O 1
ATOM 818 N N . LEU A 1 103 ? -13.294 2.593 15.163 1.00 95.62 103 LEU A N 1
ATOM 819 C CA . LEU A 1 103 ? -12.653 3.349 14.096 1.00 95.62 103 LEU A CA 1
ATOM 820 C C . LEU A 1 103 ? -13.669 4.373 13.582 1.00 95.62 103 LEU A C 1
ATOM 822 O O . LEU A 1 103 ? -14.647 4.015 12.935 1.00 95.62 103 LEU A O 1
ATOM 826 N N . SER A 1 104 ? -13.487 5.651 13.911 1.00 94.50 104 SER A N 1
ATOM 827 C CA . SER A 1 104 ? -14.386 6.702 13.414 1.00 94.50 104 SER A CA 1
ATOM 828 C C . SER A 1 104 ? -13.945 7.241 12.059 1.00 94.50 104 SER A C 1
ATOM 830 O O . SER A 1 104 ? -14.796 7.644 11.269 1.00 94.50 104 SER A O 1
ATOM 832 N N . GLN A 1 105 ? -12.634 7.260 11.805 1.00 95.50 105 GLN A N 1
ATOM 833 C CA . GLN A 1 105 ? -12.052 7.786 10.575 1.00 95.50 105 GLN A CA 1
ATOM 834 C C . GLN A 1 105 ? -10.666 7.180 10.317 1.00 95.50 105 GLN A C 1
ATOM 836 O O . GLN A 1 105 ? -9.886 6.977 11.254 1.00 95.50 105 GLN A O 1
ATOM 841 N N . LEU A 1 106 ? -10.349 6.962 9.043 1.00 97.38 106 LEU A N 1
ATOM 842 C CA . LEU A 1 106 ? -9.036 6.626 8.512 1.00 97.38 106 LEU A CA 1
ATOM 843 C C . LEU A 1 106 ? -8.819 7.542 7.309 1.00 97.38 106 LEU A C 1
ATOM 845 O O . LEU A 1 106 ? -9.166 7.213 6.174 1.00 97.38 106 LEU A O 1
ATOM 849 N N . ASP A 1 107 ? -8.295 8.728 7.594 1.00 97.00 107 ASP A N 1
ATOM 850 C CA . ASP A 1 107 ? -8.002 9.730 6.579 1.00 97.00 107 ASP A CA 1
ATOM 851 C C . ASP A 1 107 ? -6.727 9.364 5.837 1.00 97.00 107 ASP A C 1
ATOM 853 O O . ASP A 1 107 ? -5.717 9.021 6.454 1.00 97.00 107 ASP A O 1
ATOM 857 N N . LEU A 1 108 ? -6.764 9.497 4.515 1.00 95.81 108 LEU A N 1
ATOM 858 C CA . LEU A 1 108 ? -5.633 9.260 3.636 1.00 95.81 108 LEU A CA 1
ATOM 859 C C . LEU A 1 108 ? -5.458 10.444 2.687 1.00 95.81 108 LEU A C 1
ATOM 861 O O . LEU A 1 108 ? -6.401 10.863 2.018 1.00 95.81 108 LEU A O 1
ATOM 865 N N . SER A 1 109 ? -4.238 10.965 2.612 1.00 96.75 109 SER A N 1
ATOM 866 C CA . SER A 1 109 ? -3.811 11.955 1.625 1.00 96.75 109 SER A CA 1
ATOM 867 C C . SER A 1 109 ? -2.472 11.529 1.048 1.00 96.75 109 SER A C 1
ATOM 869 O O . SER A 1 109 ? -1.506 11.350 1.794 1.00 96.75 109 SER A O 1
ATOM 871 N N . LEU A 1 110 ? -2.399 11.346 -0.264 1.00 96.69 110 LEU A N 1
ATOM 872 C CA . LEU A 1 110 ? -1.181 10.895 -0.924 1.00 96.69 110 LEU A CA 1
ATOM 873 C C . LEU A 1 110 ? -1.056 11.417 -2.347 1.00 96.69 110 LEU A C 1
ATOM 875 O O . LEU A 1 110 ? -2.041 11.600 -3.062 1.00 96.69 110 LEU A O 1
ATOM 879 N N . GLU A 1 111 ? 0.197 11.570 -2.757 1.00 97.81 111 GLU A N 1
ATOM 880 C CA . GLU A 1 111 ? 0.604 11.735 -4.144 1.00 97.81 111 GLU A CA 1
ATOM 881 C C . GLU A 1 111 ? 1.807 10.830 -4.403 1.00 97.81 111 GLU A C 1
ATOM 883 O O . GLU A 1 111 ? 2.810 10.887 -3.682 1.00 97.81 111 GLU A O 1
ATOM 888 N N . TRP A 1 112 ? 1.729 10.025 -5.458 1.00 97.81 112 TRP A N 1
ATOM 889 C CA . TRP A 1 112 ? 2.803 9.134 -5.868 1.00 97.81 112 TRP A CA 1
ATOM 890 C C . TRP A 1 112 ? 3.016 9.131 -7.382 1.00 97.81 112 TRP A C 1
ATOM 892 O O . TRP A 1 112 ? 2.202 9.618 -8.163 1.00 97.81 112 TRP A O 1
ATOM 902 N N . ALA A 1 113 ? 4.160 8.596 -7.787 1.00 96.75 113 ALA A N 1
ATOM 903 C CA . ALA A 1 113 ? 4.553 8.404 -9.173 1.00 96.75 113 ALA A CA 1
ATOM 904 C C . ALA A 1 113 ? 5.409 7.141 -9.308 1.00 96.75 113 ALA A C 1
ATOM 906 O O . ALA A 1 113 ? 6.020 6.690 -8.340 1.00 96.75 113 ALA A O 1
ATOM 907 N N . MET A 1 114 ? 5.486 6.580 -10.511 1.00 95.62 114 MET A N 1
ATOM 908 C CA . MET A 1 114 ? 6.342 5.430 -10.795 1.00 95.62 114 MET A CA 1
ATOM 909 C C . MET A 1 114 ? 6.902 5.538 -12.210 1.00 95.62 114 MET A C 1
ATOM 911 O O . MET A 1 114 ? 6.178 5.898 -13.134 1.00 95.62 114 MET A O 1
ATOM 915 N N . LYS A 1 115 ? 8.195 5.263 -12.385 1.00 93.88 115 LYS A N 1
ATOM 916 C CA . LYS A 1 115 ? 8.841 5.270 -13.705 1.00 93.88 115 LYS A CA 1
ATOM 917 C C . LYS A 1 115 ? 10.147 4.470 -13.713 1.00 93.88 115 LYS A C 1
ATOM 919 O O . LYS A 1 115 ? 10.794 4.370 -12.668 1.00 93.88 115 LYS A O 1
ATOM 924 N N . PRO A 1 116 ? 10.582 3.956 -14.875 1.00 93.88 116 PRO A N 1
ATOM 925 C CA . PRO A 1 116 ? 11.954 3.506 -15.075 1.00 93.88 116 PRO A CA 1
ATOM 926 C C . PRO A 1 116 ? 12.975 4.584 -14.686 1.00 93.88 116 PRO A C 1
ATOM 928 O O . PRO A 1 116 ? 12.793 5.764 -14.994 1.00 93.88 116 PRO A O 1
ATOM 931 N N . SER A 1 117 ? 14.093 4.187 -14.076 1.00 90.44 117 SER A N 1
ATOM 932 C CA . SER A 1 117 ? 15.210 5.095 -13.769 1.00 90.44 117 SER A CA 1
ATOM 933 C C . SER A 1 117 ? 15.873 5.674 -15.028 1.00 90.44 117 SER A C 1
ATOM 935 O O . SER A 1 117 ? 16.585 6.671 -14.927 1.00 90.44 117 SER A O 1
ATOM 937 N N . SER A 1 118 ? 15.671 5.049 -16.193 1.00 85.19 118 SER A N 1
ATOM 938 C CA . SER A 1 118 ? 16.227 5.445 -17.492 1.00 85.19 118 SER A CA 1
ATOM 939 C C . SER A 1 118 ? 15.481 6.609 -18.162 1.00 85.19 118 SER A C 1
ATOM 941 O O . SER A 1 118 ? 16.024 7.225 -19.082 1.00 85.19 118 SER A O 1
ATOM 943 N N . LEU A 1 119 ? 14.270 6.954 -17.707 1.00 83.88 119 LEU A N 1
ATOM 944 C CA . LEU A 1 119 ? 13.508 8.082 -18.250 1.00 83.88 119 LEU A CA 1
ATOM 945 C C . LEU A 1 119 ? 14.120 9.432 -17.855 1.00 83.88 119 LEU A C 1
ATOM 947 O O . LEU A 1 119 ? 14.464 9.671 -16.697 1.00 83.88 119 LEU A O 1
ATOM 951 N N . ILE A 1 120 ? 14.211 10.331 -18.839 1.00 68.56 120 ILE A N 1
ATOM 952 C CA . ILE A 1 120 ? 14.792 11.672 -18.699 1.00 68.56 120 ILE A CA 1
ATOM 953 C C . ILE A 1 120 ? 14.014 12.488 -17.653 1.00 68.56 120 ILE A C 1
ATOM 955 O O . ILE A 1 120 ? 12.786 12.583 -17.699 1.00 68.56 120 ILE A O 1
ATOM 959 N N . GLU A 1 121 ? 14.741 13.113 -16.725 1.00 67.19 121 GLU A N 1
ATOM 960 C CA . GLU A 1 121 ? 14.178 14.044 -15.742 1.00 67.19 121 GLU A CA 1
ATOM 961 C C . GLU A 1 121 ? 13.533 15.268 -16.422 1.00 67.19 121 GLU A C 1
ATOM 963 O O . GLU A 1 121 ? 14.084 15.832 -17.365 1.00 67.19 121 GLU A O 1
ATOM 968 N N . GLY A 1 122 ? 12.370 15.704 -15.924 1.00 63.53 122 GLY A N 1
ATOM 969 C CA . GLY A 1 122 ? 11.662 16.896 -16.417 1.00 63.53 122 GLY A CA 1
ATOM 970 C C . GLY A 1 122 ? 10.480 16.627 -17.357 1.00 63.53 122 GLY A C 1
ATOM 971 O O . GLY A 1 122 ? 9.806 17.577 -17.753 1.00 63.53 122 GLY A O 1
ATOM 972 N N . LEU A 1 123 ? 10.197 15.364 -17.692 1.00 66.94 123 LEU A N 1
ATOM 973 C CA . LEU A 1 123 ? 8.907 14.947 -18.261 1.00 66.94 123 LEU A CA 1
ATOM 974 C C . LEU A 1 123 ? 7.857 14.721 -17.155 1.00 66.94 123 LEU A C 1
ATOM 976 O O . LEU A 1 123 ? 8.159 14.857 -15.970 1.00 66.94 123 LEU A O 1
ATOM 980 N N . SER A 1 124 ? 6.619 14.389 -17.547 1.00 77.31 124 SER A N 1
ATOM 981 C CA . SER A 1 124 ? 5.574 13.947 -16.610 1.00 77.31 124 SER A CA 1
ATOM 982 C C . SER A 1 124 ? 6.088 12.792 -15.746 1.00 77.31 124 SER A C 1
ATOM 984 O O . SER A 1 124 ? 6.770 11.907 -16.251 1.00 77.31 124 SER A O 1
ATOM 986 N N . ASP A 1 125 ? 5.746 12.781 -14.459 1.00 80.88 125 ASP A N 1
ATOM 987 C CA . ASP A 1 125 ? 5.992 11.648 -13.553 1.00 80.88 125 ASP A CA 1
ATOM 988 C C . ASP A 1 125 ? 4.774 10.712 -13.463 1.00 80.88 125 ASP A C 1
ATOM 990 O O . ASP A 1 125 ? 4.771 9.761 -12.687 1.00 80.88 125 ASP A O 1
ATOM 994 N N . ASP A 1 126 ? 3.723 10.985 -14.237 1.00 89.94 126 ASP A N 1
ATOM 995 C CA . ASP A 1 126 ? 2.491 10.209 -14.225 1.00 89.94 126 ASP A CA 1
ATOM 996 C C . ASP A 1 126 ? 2.702 8.836 -14.899 1.00 89.94 126 ASP A C 1
ATOM 998 O O . ASP A 1 126 ? 2.951 8.789 -16.105 1.00 89.94 126 ASP A O 1
ATOM 1002 N N . PRO A 1 127 ? 2.601 7.714 -14.162 1.00 93.75 127 PRO A N 1
ATOM 1003 C CA . PRO A 1 127 ? 2.751 6.366 -14.709 1.00 93.75 127 PRO A CA 1
ATOM 1004 C C . PRO A 1 127 ? 1.617 5.953 -15.658 1.00 93.75 127 PRO A C 1
ATOM 1006 O O . PRO A 1 127 ? 1.698 4.886 -16.256 1.00 93.75 127 PRO A O 1
ATOM 1009 N N . THR A 1 128 ? 0.550 6.748 -15.775 1.00 91.69 128 THR A N 1
ATOM 1010 C CA . THR A 1 128 ? -0.640 6.414 -16.574 1.00 91.69 128 THR A CA 1
ATOM 1011 C C . THR A 1 128 ? -0.645 7.042 -17.966 1.00 91.69 128 THR A C 1
ATOM 1013 O O . THR A 1 128 ? -1.520 6.737 -18.775 1.00 91.69 128 THR A O 1
ATOM 1016 N N . THR A 1 129 ? 0.331 7.901 -18.278 1.00 91.12 129 THR A N 1
ATOM 1017 C CA . THR A 1 129 ? 0.405 8.608 -19.562 1.00 91.12 129 THR A CA 1
ATOM 1018 C C . THR A 1 129 ? 1.722 8.347 -20.286 1.00 91.12 129 THR A C 1
ATOM 1020 O O . THR A 1 129 ? 2.777 8.164 -19.675 1.00 91.12 129 THR A O 1
ATOM 1023 N N . SER A 1 130 ? 1.678 8.326 -21.620 1.00 89.50 130 SER A N 1
ATOM 1024 C CA . SER A 1 130 ? 2.883 8.257 -22.451 1.00 89.50 130 SER A CA 1
ATOM 1025 C C . SER A 1 130 ? 3.749 9.515 -22.256 1.00 89.50 130 SER A C 1
ATOM 1027 O O . SER A 1 130 ? 3.211 10.623 -22.173 1.00 89.50 130 SER A O 1
ATOM 1029 N N . PRO A 1 131 ? 5.088 9.386 -22.224 1.00 88.69 131 PRO A N 1
ATOM 1030 C CA . PRO A 1 131 ? 5.857 8.177 -22.540 1.00 88.69 131 PRO A CA 1
ATOM 1031 C C . PRO A 1 131 ? 6.076 7.219 -21.355 1.00 88.69 131 PRO A C 1
ATOM 1033 O O . PRO A 1 131 ? 6.665 6.159 -21.548 1.00 88.69 131 PRO A O 1
ATOM 1036 N N . ASN A 1 132 ? 5.641 7.562 -20.140 1.00 91.06 132 ASN A N 1
ATOM 1037 C CA . ASN A 1 132 ? 5.963 6.784 -18.940 1.00 91.06 132 ASN A CA 1
ATOM 1038 C C . ASN A 1 132 ? 5.242 5.439 -18.895 1.00 91.06 132 ASN A C 1
ATOM 1040 O O . ASN A 1 132 ? 5.883 4.440 -18.579 1.00 91.06 132 ASN A O 1
ATOM 1044 N N . ALA A 1 133 ? 3.951 5.413 -19.236 1.00 92.88 133 ALA A N 1
ATOM 1045 C CA . ALA A 1 133 ? 3.181 4.172 -19.324 1.00 92.88 133 ALA A CA 1
ATOM 1046 C C . ALA A 1 133 ? 3.830 3.190 -20.317 1.00 92.88 133 ALA A C 1
ATOM 1048 O O . ALA A 1 133 ? 4.136 2.057 -19.957 1.00 92.88 133 ALA A O 1
ATOM 1049 N N . ASP A 1 134 ? 4.164 3.665 -21.523 1.00 92.88 134 ASP A N 1
ATOM 1050 C CA . ASP A 1 134 ? 4.816 2.845 -22.553 1.00 92.88 134 ASP A CA 1
ATOM 1051 C C . ASP A 1 134 ? 6.191 2.331 -22.100 1.00 92.88 134 ASP A C 1
ATOM 1053 O O . ASP A 1 134 ? 6.570 1.200 -22.395 1.00 92.88 134 ASP A O 1
ATOM 1057 N N . ALA A 1 135 ? 6.959 3.154 -21.382 1.00 93.44 135 ALA A N 1
ATOM 1058 C CA . ALA A 1 135 ? 8.277 2.771 -20.890 1.00 93.44 135 ALA A CA 1
ATOM 1059 C C . ALA A 1 135 ? 8.202 1.749 -19.743 1.00 93.44 135 ALA A C 1
ATOM 1061 O O . ALA A 1 135 ? 9.035 0.847 -19.679 1.00 93.44 135 ALA A O 1
ATOM 1062 N N . LEU A 1 136 ? 7.211 1.875 -18.855 1.00 95.00 136 LEU A N 1
ATOM 1063 C CA . LEU A 1 136 ? 6.907 0.891 -17.815 1.00 95.00 136 LEU A CA 1
ATOM 1064 C C . LEU A 1 136 ? 6.519 -0.457 -18.442 1.00 95.00 136 LEU A C 1
ATOM 1066 O O . LEU A 1 136 ? 7.094 -1.490 -18.089 1.00 95.00 136 LEU A O 1
ATOM 1070 N N . ASP A 1 137 ? 5.621 -0.438 -19.426 1.00 95.69 137 ASP A N 1
ATOM 1071 C CA . ASP A 1 137 ? 5.206 -1.634 -20.162 1.00 95.69 137 ASP A CA 1
ATOM 1072 C C . ASP A 1 137 ? 6.381 -2.272 -20.922 1.00 95.69 137 ASP A C 1
ATOM 1074 O O . ASP A 1 137 ? 6.540 -3.494 -20.917 1.00 95.69 137 ASP A O 1
ATOM 1078 N N . ALA A 1 138 ? 7.258 -1.463 -21.527 1.00 96.00 138 ALA A N 1
ATOM 1079 C CA . ALA A 1 138 ? 8.419 -1.942 -22.279 1.00 96.00 138 ALA A CA 1
ATOM 1080 C C . ALA A 1 138 ? 9.442 -2.698 -21.414 1.00 96.00 138 ALA A C 1
ATOM 1082 O O . ALA A 1 138 ? 10.113 -3.602 -21.916 1.00 96.00 138 ALA A O 1
ATOM 1083 N N . ILE A 1 139 ? 9.554 -2.362 -20.125 1.00 97.06 139 ILE A N 1
ATOM 1084 C CA . ILE A 1 139 ? 10.401 -3.097 -19.171 1.00 97.06 139 ILE A CA 1
ATOM 1085 C C . ILE A 1 139 ? 9.648 -4.234 -18.466 1.00 97.06 139 ILE A C 1
ATOM 1087 O O . ILE A 1 139 ? 10.216 -4.888 -17.587 1.00 97.06 139 ILE A O 1
ATOM 1091 N N . GLY A 1 140 ? 8.390 -4.467 -18.851 1.00 97.31 140 GLY A N 1
ATOM 1092 C CA . GLY A 1 140 ? 7.533 -5.524 -18.331 1.00 97.31 140 GLY A CA 1
ATOM 1093 C C . GLY A 1 140 ? 7.244 -5.378 -16.846 1.00 97.31 140 GLY A C 1
ATOM 1094 O O . GLY A 1 140 ? 7.289 -6.382 -16.149 1.00 97.31 140 GLY A O 1
ATOM 1095 N N . ILE A 1 141 ? 7.032 -4.155 -16.346 1.00 97.88 141 ILE A N 1
ATOM 1096 C CA . ILE A 1 141 ? 6.846 -3.941 -14.909 1.00 97.88 141 ILE A CA 1
ATOM 1097 C C . ILE A 1 141 ? 5.708 -4.805 -14.340 1.00 97.88 141 ILE A C 1
ATOM 1099 O O . ILE A 1 141 ? 4.619 -4.897 -14.901 1.00 97.88 141 ILE A O 1
ATOM 1103 N N . GLU A 1 142 ? 5.962 -5.391 -13.176 1.00 98.44 142 GLU A N 1
ATOM 1104 C CA . GLU A 1 142 ? 4.976 -6.069 -12.345 1.00 98.44 142 GLU A CA 1
ATOM 1105 C C . GLU A 1 142 ? 5.080 -5.478 -10.931 1.00 98.44 142 GLU A C 1
ATOM 1107 O O . GLU A 1 142 ? 6.096 -5.646 -10.242 1.00 98.44 142 GLU A O 1
ATOM 1112 N N . ALA A 1 143 ? 4.061 -4.720 -10.524 1.00 98.50 143 ALA A N 1
ATOM 1113 C CA . ALA A 1 143 ? 4.013 -4.037 -9.231 1.00 98.50 143 ALA A CA 1
ATOM 1114 C C . ALA A 1 143 ? 2.591 -3.584 -8.888 1.00 98.50 143 ALA A C 1
ATOM 1116 O O . ALA A 1 143 ? 1.780 -3.325 -9.777 1.00 98.50 143 ALA A O 1
ATOM 1117 N N . ASN A 1 144 ? 2.309 -3.392 -7.603 1.00 98.69 144 ASN A N 1
ATOM 1118 C CA . ASN A 1 144 ? 1.142 -2.625 -7.164 1.00 98.69 144 ASN A CA 1
ATOM 1119 C C . ASN A 1 144 ? 1.567 -1.363 -6.406 1.00 98.69 144 ASN A C 1
ATOM 1121 O O . ASN A 1 144 ? 2.741 -1.163 -6.097 1.00 98.69 144 ASN A O 1
ATOM 1125 N N . VAL A 1 145 ? 0.601 -0.495 -6.128 1.00 98.69 145 VAL A N 1
ATOM 1126 C CA . VAL A 1 145 ? 0.721 0.609 -5.173 1.00 98.69 145 VAL A CA 1
ATOM 1127 C C . VAL A 1 145 ? -0.445 0.478 -4.219 1.00 98.69 145 VAL A C 1
ATOM 1129 O O . VAL A 1 145 ? -1.599 0.504 -4.649 1.00 98.69 145 VAL A O 1
ATOM 1132 N N . VAL A 1 146 ? -0.154 0.268 -2.943 1.00 98.62 146 VAL A N 1
ATOM 1133 C CA . VAL A 1 146 ? -1.120 -0.309 -2.015 1.00 98.62 146 VAL A CA 1
ATOM 1134 C C . VAL A 1 146 ? -0.960 0.263 -0.617 1.00 98.62 146 VAL A C 1
ATOM 1136 O O . VAL A 1 146 ? 0.151 0.488 -0.139 1.00 98.62 146 VAL A O 1
ATOM 1139 N N . MET A 1 147 ? -2.096 0.511 0.030 1.00 98.19 147 MET A N 1
ATOM 1140 C CA . MET A 1 147 ? -2.173 0.636 1.477 1.00 98.19 147 MET A CA 1
ATOM 1141 C C . MET A 1 147 ? -2.452 -0.744 2.069 1.00 98.19 147 MET A C 1
ATOM 1143 O O . MET A 1 147 ? -3.382 -1.411 1.623 1.00 98.19 147 MET A O 1
ATOM 1147 N N . ASP A 1 148 ? -1.673 -1.150 3.061 1.00 97.94 148 ASP A N 1
ATOM 1148 C CA . ASP A 1 148 ? -1.745 -2.465 3.690 1.00 97.94 148 ASP A CA 1
ATOM 1149 C C . ASP A 1 148 ? -2.067 -2.320 5.183 1.00 97.94 148 ASP A C 1
ATOM 1151 O O . ASP A 1 148 ? -1.373 -1.615 5.931 1.00 97.94 148 ASP A O 1
ATOM 1155 N N . LEU A 1 149 ? -3.185 -2.916 5.593 1.00 98.19 149 LEU A N 1
ATOM 1156 C CA . LEU A 1 149 ? -3.754 -2.806 6.929 1.00 98.19 149 LEU A CA 1
ATOM 1157 C C . LEU A 1 149 ? -3.805 -4.185 7.580 1.00 98.19 149 LEU A C 1
ATOM 1159 O O . LEU A 1 149 ? -4.458 -5.095 7.070 1.00 98.19 149 LEU A O 1
ATOM 1163 N N . PHE A 1 150 ? -3.210 -4.328 8.762 1.00 97.81 150 PHE A N 1
ATOM 1164 C CA . PHE A 1 150 ? -3.232 -5.604 9.476 1.00 97.81 150 PHE A CA 1
ATOM 1165 C C . PHE A 1 150 ? -4.142 -5.583 10.700 1.00 97.81 150 PHE A C 1
ATOM 1167 O O . PHE A 1 150 ? -4.085 -4.676 11.540 1.00 97.81 150 PHE A O 1
ATOM 1174 N N . CYS A 1 151 ? -4.949 -6.639 10.809 1.00 97.88 151 CYS A N 1
ATOM 1175 C CA . CYS A 1 151 ? -6.080 -6.714 11.718 1.00 97.88 151 CYS A CA 1
ATOM 1176 C C . CYS A 1 151 ? -6.136 -8.060 12.463 1.00 97.88 151 CYS A C 1
ATOM 1178 O O . CYS A 1 151 ? -6.023 -9.128 11.861 1.00 97.88 151 CYS A O 1
ATOM 1180 N N . ASP A 1 152 ? -6.359 -8.038 13.777 1.00 98.06 152 ASP A N 1
ATOM 1181 C CA . ASP A 1 152 ? -6.485 -9.257 14.592 1.00 98.06 152 ASP A CA 1
ATOM 1182 C C . ASP A 1 152 ? -7.444 -9.056 15.772 1.00 98.06 152 ASP A C 1
ATOM 1184 O O . ASP A 1 152 ? -7.596 -7.944 16.265 1.00 98.06 152 ASP A O 1
ATOM 1188 N N . ALA A 1 153 ? -8.082 -10.127 16.248 1.00 96.75 153 ALA A N 1
ATOM 1189 C CA . ALA A 1 153 ? -8.905 -10.075 17.462 1.00 96.75 153 ALA A CA 1
ATOM 1190 C C . ALA A 1 153 ? -8.068 -9.787 18.727 1.00 96.75 153 ALA A C 1
ATOM 1192 O O . ALA A 1 153 ? -8.581 -9.266 19.711 1.00 96.75 153 ALA A O 1
ATOM 1193 N N . ASP A 1 154 ? -6.772 -10.114 18.707 1.00 96.69 154 ASP A N 1
ATOM 1194 C CA . ASP A 1 154 ? -5.817 -9.741 19.746 1.00 96.69 154 ASP A CA 1
ATOM 1195 C C . ASP A 1 154 ? -5.096 -8.437 19.370 1.00 96.69 154 ASP A C 1
ATOM 1197 O O . ASP A 1 154 ? -4.383 -8.352 18.367 1.00 96.69 154 ASP A O 1
ATOM 1201 N N . ALA A 1 155 ? -5.243 -7.427 20.225 1.00 95.25 155 ALA A N 1
ATOM 1202 C CA . ALA A 1 155 ? -4.671 -6.098 20.037 1.00 95.25 155 ALA A CA 1
ATOM 1203 C C . ALA A 1 155 ? -3.129 -6.071 19.944 1.00 95.25 155 ALA A C 1
ATOM 1205 O O . ALA A 1 155 ? -2.566 -5.167 19.333 1.00 95.25 155 ALA A O 1
ATOM 1206 N N . ASN A 1 156 ? -2.415 -7.031 20.539 1.00 93.56 156 ASN A N 1
ATOM 1207 C CA . ASN A 1 156 ? -0.956 -7.097 20.424 1.00 93.56 156 ASN A CA 1
ATOM 1208 C C . ASN A 1 156 ? -0.538 -7.776 19.118 1.00 93.56 156 ASN A C 1
ATOM 1210 O O . ASN A 1 156 ? 0.398 -7.325 18.453 1.00 93.56 156 ASN A O 1
ATOM 1214 N N . ARG A 1 157 ? -1.242 -8.843 18.720 1.00 94.31 157 ARG A N 1
ATOM 1215 C CA . ARG A 1 157 ? -0.993 -9.514 17.441 1.00 94.31 157 ARG A CA 1
ATOM 1216 C C . ARG A 1 157 ? -1.290 -8.601 16.264 1.00 94.31 157 ARG A C 1
ATOM 1218 O O . ARG A 1 157 ? -0.512 -8.629 15.317 1.00 94.31 157 ARG A O 1
ATOM 1225 N N . SER A 1 158 ? -2.321 -7.753 16.340 1.00 94.75 158 SER A N 1
ATOM 1226 C CA . SER A 1 158 ? -2.673 -6.827 15.253 1.00 94.75 158 SER A CA 1
ATOM 1227 C C . SER A 1 158 ? -1.515 -5.900 14.853 1.00 94.75 158 SER A C 1
ATOM 1229 O O . SER A 1 158 ? -1.415 -5.521 13.690 1.00 94.75 158 SER A O 1
ATOM 1231 N N . ARG A 1 159 ? -0.583 -5.613 15.774 1.00 92.44 159 ARG A N 1
ATOM 1232 C CA . ARG A 1 159 ? 0.620 -4.793 15.542 1.00 92.44 159 ARG A CA 1
ATOM 1233 C C . ARG A 1 159 ? 1.824 -5.538 14.949 1.00 92.44 159 ARG A C 1
ATOM 1235 O O . ARG A 1 159 ? 2.868 -4.920 14.762 1.00 92.44 159 ARG A O 1
ATOM 1242 N N . THR A 1 160 ? 1.747 -6.854 14.739 1.00 86.81 160 THR A N 1
ATOM 1243 C CA . THR A 1 160 ? 2.907 -7.685 14.361 1.00 86.81 160 THR A CA 1
ATOM 1244 C C . THR A 1 160 ? 2.718 -8.320 12.978 1.00 86.81 160 THR A C 1
ATOM 1246 O O . THR A 1 160 ? 2.237 -9.456 12.925 1.00 86.81 160 THR A O 1
ATOM 1249 N N . PRO A 1 161 ? 3.077 -7.616 11.875 1.00 78.88 161 PRO A N 1
ATOM 1250 C CA . PRO A 1 161 ? 2.941 -8.105 10.499 1.00 78.88 161 PRO A CA 1
ATOM 1251 C C . PRO A 1 161 ? 3.382 -9.561 10.294 1.00 78.88 161 PRO A C 1
ATOM 1253 O O . PRO A 1 161 ? 4.326 -10.037 10.931 1.00 78.88 161 PRO A O 1
ATOM 1256 N N . ALA A 1 162 ? 2.662 -10.247 9.401 1.00 77.31 162 ALA A N 1
ATOM 1257 C CA . ALA A 1 162 ? 2.710 -11.683 9.097 1.00 77.31 162 ALA A CA 1
ATOM 1258 C C . ALA A 1 162 ? 2.170 -12.648 10.179 1.00 77.31 162 ALA A C 1
ATOM 1260 O O . ALA A 1 162 ? 2.246 -13.864 9.995 1.00 77.31 162 ALA A O 1
ATOM 1261 N N . LYS A 1 163 ? 1.606 -12.158 11.295 1.00 85.56 163 LYS A N 1
ATOM 1262 C CA . LYS A 1 163 ? 0.964 -13.010 12.328 1.00 85.56 163 LYS A CA 1
ATOM 1263 C C . LYS A 1 163 ? -0.536 -12.770 12.504 1.00 85.56 163 LYS A C 1
ATOM 1265 O O . LYS A 1 163 ? -1.170 -13.482 13.281 1.00 85.56 163 LYS A O 1
ATOM 1270 N N . GLN A 1 164 ? -1.083 -11.758 11.842 1.00 93.06 164 GLN A N 1
ATOM 1271 C CA . GLN A 1 164 ? -2.465 -11.320 12.008 1.00 93.06 164 GLN A CA 1
ATOM 1272 C C . GLN A 1 164 ? -3.451 -12.211 11.273 1.00 93.06 164 GLN A C 1
ATOM 1274 O O . GLN A 1 164 ? -3.152 -12.721 10.199 1.00 93.06 164 GLN A O 1
ATOM 1279 N N . ARG A 1 165 ? -4.667 -12.334 11.801 1.00 95.56 165 ARG A N 1
ATOM 1280 C CA . ARG A 1 165 ? -5.746 -13.078 11.146 1.00 95.56 165 ARG A CA 1
ATOM 1281 C C . ARG A 1 165 ? -6.188 -12.468 9.812 1.00 95.56 165 ARG A C 1
ATOM 1283 O O . ARG A 1 165 ? -6.495 -13.230 8.891 1.00 95.56 165 ARG A O 1
ATOM 1290 N N . TYR A 1 166 ? -6.251 -11.141 9.731 1.00 98.06 166 TYR A N 1
ATOM 1291 C CA . TYR A 1 166 ? -6.790 -10.414 8.587 1.00 98.06 166 TYR A CA 1
ATOM 1292 C C . TYR A 1 166 ? -5.783 -9.403 8.036 1.00 98.06 166 TYR A C 1
ATOM 1294 O O . TYR A 1 166 ? -5.046 -8.763 8.789 1.00 98.06 166 TYR A O 1
ATOM 1302 N N . GLU A 1 167 ? -5.816 -9.244 6.721 1.00 98.06 167 GLU A N 1
ATOM 1303 C CA . GLU A 1 167 ? -5.071 -8.256 5.946 1.00 98.06 167 GLU A CA 1
ATOM 1304 C C . GLU A 1 167 ? -6.082 -7.534 5.049 1.00 98.06 167 GLU A C 1
ATOM 1306 O O . GLU A 1 167 ? -6.872 -8.179 4.356 1.00 98.06 167 GLU A O 1
ATOM 1311 N N . ILE A 1 168 ? -6.129 -6.207 5.110 1.00 98.56 168 ILE A N 1
ATOM 1312 C CA . ILE A 1 168 ? -7.010 -5.387 4.279 1.00 98.56 168 ILE A CA 1
ATOM 1313 C C . ILE A 1 168 ? -6.116 -4.495 3.432 1.00 98.56 168 ILE A C 1
ATOM 1315 O O . ILE A 1 168 ? -5.466 -3.587 3.939 1.00 98.56 168 ILE A O 1
ATOM 1319 N N . MET A 1 169 ? -6.119 -4.739 2.132 1.00 98.69 169 MET A N 1
ATOM 1320 C CA . MET A 1 169 ? -5.340 -3.988 1.169 1.00 98.69 169 MET A CA 1
ATOM 1321 C C . MET A 1 169 ? -6.236 -3.025 0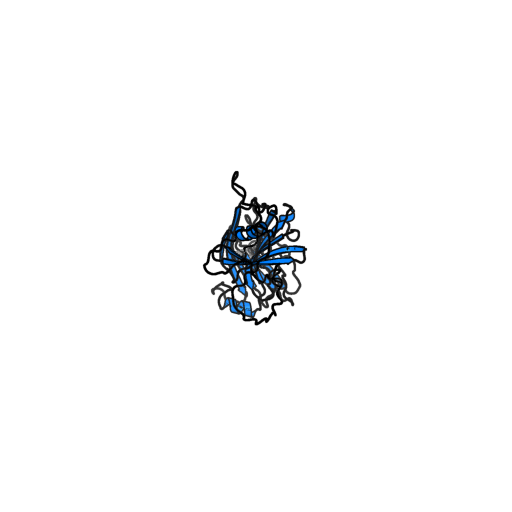.392 1.00 98.69 169 MET A C 1
ATOM 1323 O O . MET A 1 169 ? -7.311 -3.404 -0.070 1.00 98.69 169 MET A O 1
ATOM 1327 N N . VAL A 1 170 ? -5.779 -1.794 0.182 1.00 98.50 170 VAL A N 1
ATOM 1328 C CA . VAL A 1 170 ? -6.427 -0.807 -0.694 1.00 98.50 170 VAL A CA 1
ATOM 1329 C C . VAL A 1 170 ? -5.441 -0.441 -1.799 1.00 98.50 170 VAL A C 1
ATOM 1331 O O . VAL A 1 170 ? -4.500 0.322 -1.584 1.00 98.50 170 VAL A O 1
ATOM 1334 N N . TRP A 1 171 ? -5.617 -1.047 -2.971 1.00 98.56 171 TRP A N 1
ATOM 1335 C CA . TRP A 1 171 ? -4.731 -0.902 -4.122 1.00 98.56 171 TRP A CA 1
ATOM 1336 C C . TRP A 1 171 ? -5.146 0.325 -4.929 1.00 98.56 171 TRP A C 1
ATOM 1338 O O . TRP A 1 171 ? -6.256 0.388 -5.454 1.00 98.56 171 TRP A O 1
ATOM 1348 N N . LEU A 1 172 ? -4.225 1.276 -5.041 1.00 97.88 172 LEU A N 1
ATOM 1349 C CA . LEU A 1 172 ? -4.354 2.514 -5.807 1.00 97.88 172 LEU A CA 1
ATOM 1350 C C . LEU A 1 172 ? -3.622 2.441 -7.148 1.00 97.88 172 LEU A C 1
ATOM 1352 O O . LEU A 1 172 ? -3.753 3.340 -7.967 1.00 97.88 172 LEU A O 1
ATOM 1356 N N . GLY A 1 173 ? -2.840 1.394 -7.391 1.00 97.44 173 GLY A N 1
ATOM 1357 C CA . GLY A 1 173 ? -2.173 1.154 -8.663 1.00 97.44 173 GLY A CA 1
ATOM 1358 C C . GLY A 1 173 ? -1.900 -0.328 -8.850 1.00 97.44 173 GLY A C 1
ATOM 1359 O O . GLY A 1 173 ? -1.589 -1.033 -7.891 1.00 97.44 173 GLY A O 1
ATOM 1360 N N . ARG A 1 174 ? -2.018 -0.795 -10.090 1.00 96.88 174 ARG A N 1
ATOM 1361 C CA . ARG A 1 174 ? -1.712 -2.163 -10.500 1.00 96.88 174 ARG A CA 1
ATOM 1362 C C . ARG A 1 174 ? -1.031 -2.106 -11.858 1.00 96.88 174 ARG A C 1
ATOM 1364 O O . ARG A 1 174 ? -1.579 -1.517 -12.787 1.00 96.88 174 ARG A O 1
ATOM 1371 N N . PHE A 1 175 ? 0.133 -2.726 -11.953 1.00 97.44 175 PHE A N 1
ATOM 1372 C CA . PHE A 1 175 ? 0.959 -2.764 -13.147 1.00 97.44 175 PHE A CA 1
ATOM 1373 C C . PHE A 1 175 ? 1.326 -4.206 -13.468 1.00 97.44 175 PHE A C 1
ATOM 1375 O O . PHE A 1 175 ? 1.702 -4.965 -12.573 1.00 97.44 175 PHE A O 1
ATOM 1382 N N . GLY A 1 176 ? 1.211 -4.550 -14.749 1.00 95.94 176 GLY A N 1
ATOM 1383 C CA . GLY A 1 176 ? 1.466 -5.896 -15.239 1.00 95.94 176 GLY A CA 1
ATOM 1384 C C . GLY A 1 176 ? 0.388 -6.918 -14.853 1.00 95.94 176 GLY A C 1
ATOM 1385 O O . GLY A 1 176 ? -0.624 -6.610 -14.215 1.00 95.94 176 GLY A O 1
ATOM 1386 N N . ARG A 1 177 ? 0.556 -8.148 -15.343 1.00 94.25 177 ARG A N 1
ATOM 1387 C CA . ARG A 1 177 ? -0.443 -9.224 -15.214 1.00 94.25 177 ARG A CA 1
ATOM 1388 C C . ARG A 1 177 ? -0.191 -10.137 -14.022 1.00 94.25 177 ARG A C 1
ATOM 1390 O O . ARG A 1 177 ? -1.135 -10.769 -13.571 1.00 94.25 177 ARG A O 1
ATOM 1397 N N . ALA A 1 178 ? 1.043 -10.225 -13.542 1.00 95.06 178 ALA A N 1
ATOM 1398 C CA . ALA A 1 178 ? 1.415 -11.017 -12.376 1.00 95.06 178 ALA A CA 1
ATOM 1399 C C . ALA A 1 178 ? 1.057 -10.326 -11.051 1.00 95.06 178 ALA A C 1
ATOM 1401 O O . ALA A 1 178 ? 0.910 -11.006 -10.036 1.00 95.06 178 ALA A O 1
ATOM 1402 N N . SER A 1 179 ? 0.892 -8.999 -11.046 1.00 94.81 179 SER A N 1
ATOM 1403 C CA . SER A 1 179 ? 0.387 -8.263 -9.883 1.00 94.81 179 SER A CA 1
ATOM 1404 C C . SER A 1 179 ? -1.122 -8.482 -9.706 1.00 94.81 179 SER A C 1
ATOM 1406 O O . SER A 1 179 ? -1.935 -7.632 -10.060 1.00 94.81 179 SER A O 1
ATOM 1408 N N . GLU A 1 180 ? -1.527 -9.652 -9.218 1.00 95.00 180 GLU A N 1
ATOM 1409 C CA . GLU A 1 180 ? -2.929 -9.986 -8.933 1.00 95.00 180 GLU A CA 1
ATOM 1410 C C . GLU A 1 180 ? -3.203 -9.935 -7.422 1.00 95.00 180 GLU A C 1
ATOM 1412 O O . GLU A 1 180 ? -2.420 -10.492 -6.649 1.00 95.00 180 GLU A O 1
ATOM 1417 N N . PRO A 1 181 ? -4.296 -9.291 -6.968 1.00 96.44 181 PRO A N 1
ATOM 1418 C CA . PRO A 1 181 ? -4.707 -9.379 -5.578 1.00 96.44 181 PRO A CA 1
ATOM 1419 C C . PRO A 1 181 ? -5.131 -10.812 -5.252 1.00 96.44 181 PRO A C 1
ATOM 1421 O O . PRO A 1 181 ? -5.673 -11.543 -6.089 1.00 96.44 181 PRO A O 1
ATOM 1424 N N . ILE A 1 182 ? -4.933 -11.201 -3.998 1.00 95.88 182 ILE A N 1
ATOM 1425 C CA . ILE A 1 182 ? -5.314 -12.525 -3.518 1.00 95.88 182 ILE A CA 1
ATOM 1426 C C . ILE A 1 182 ? -6.834 -12.707 -3.661 1.00 95.88 182 ILE A C 1
ATOM 1428 O O . ILE A 1 182 ? -7.624 -11.883 -3.201 1.00 95.88 182 ILE A O 1
ATOM 1432 N N . GLY A 1 183 ? -7.238 -13.802 -4.312 1.00 94.19 183 GLY A N 1
ATOM 1433 C CA . GLY A 1 183 ? -8.640 -14.113 -4.605 1.00 94.19 183 GLY A CA 1
ATOM 1434 C C . GLY A 1 183 ? -9.166 -13.573 -5.938 1.00 94.19 183 GLY A C 1
ATOM 1435 O O . GLY A 1 183 ? -10.355 -13.727 -6.217 1.00 94.19 183 GLY A O 1
ATOM 1436 N N . MET A 1 184 ? -8.327 -12.959 -6.785 1.00 94.44 184 MET A N 1
ATOM 1437 C CA . MET A 1 184 ? -8.731 -12.546 -8.140 1.00 94.44 184 MET A CA 1
ATOM 1438 C C . MET A 1 184 ? -9.185 -13.724 -9.012 1.00 94.44 184 MET A C 1
ATOM 1440 O O . MET A 1 184 ? -10.163 -13.612 -9.749 1.00 94.44 184 MET A O 1
ATOM 1444 N N . ASP A 1 185 ? -8.524 -14.871 -8.891 1.00 91.50 185 ASP A N 1
ATOM 1445 C CA . ASP A 1 185 ? -8.872 -16.123 -9.572 1.00 91.50 185 ASP A CA 1
ATOM 1446 C C . ASP A 1 185 ? -10.200 -16.735 -9.084 1.00 91.50 185 ASP A C 1
ATOM 1448 O O . ASP A 1 185 ? -10.798 -17.572 -9.761 1.00 91.50 185 ASP A O 1
ATOM 1452 N N . GLN A 1 186 ? -10.682 -16.282 -7.927 1.00 90.25 186 GLN A N 1
ATOM 1453 C CA . GLN A 1 186 ? -11.929 -16.688 -7.278 1.00 90.25 186 GLN A CA 1
ATOM 1454 C C . GLN A 1 186 ? -12.975 -15.563 -7.295 1.00 90.25 186 GLN A C 1
ATOM 1456 O O . GLN A 1 186 ? -13.905 -15.556 -6.482 1.00 90.25 186 GLN A O 1
ATOM 1461 N N . ALA A 1 187 ? -12.829 -14.598 -8.210 1.00 88.44 187 ALA A N 1
ATOM 1462 C CA . ALA A 1 187 ? -13.703 -13.437 -8.287 1.00 88.44 187 ALA A CA 1
ATOM 1463 C C . ALA A 1 187 ? -15.189 -13.823 -8.376 1.00 88.44 187 ALA A C 1
ATOM 1465 O O . ALA A 1 187 ? -15.599 -14.756 -9.074 1.00 88.44 187 ALA A O 1
ATOM 1466 N N . ARG A 1 188 ? -16.024 -13.055 -7.669 1.00 87.81 188 ARG A N 1
ATOM 1467 C CA . ARG A 1 188 ? -17.480 -13.236 -7.673 1.00 87.81 188 ARG A CA 1
ATOM 1468 C C . ARG A 1 188 ? -18.043 -12.933 -9.061 1.00 87.81 188 ARG A C 1
ATOM 1470 O O . ARG A 1 188 ? -17.628 -11.975 -9.703 1.00 87.81 188 ARG A O 1
ATOM 1477 N N . VAL A 1 189 ? -19.082 -13.674 -9.459 1.00 87.12 189 VAL A N 1
ATOM 1478 C CA . VAL A 1 189 ? -19.843 -13.395 -10.695 1.00 87.12 189 VAL A CA 1
ATOM 1479 C C . VAL A 1 189 ? -20.414 -11.975 -10.686 1.00 87.12 189 VAL A C 1
ATOM 1481 O O . VAL A 1 189 ? -20.371 -11.285 -11.699 1.00 87.12 189 VAL A O 1
ATOM 1484 N N . THR A 1 190 ? -20.928 -11.533 -9.535 1.00 90.44 190 THR A N 1
ATOM 1485 C CA . THR A 1 190 ? -21.319 -10.139 -9.301 1.00 90.44 190 THR A CA 1
ATOM 1486 C C . THR A 1 190 ? -20.246 -9.470 -8.440 1.00 90.44 190 THR A C 1
ATOM 1488 O O . THR A 1 190 ? -20.151 -9.799 -7.245 1.00 90.44 190 THR A O 1
ATOM 1491 N N . PRO A 1 191 ? -19.441 -8.556 -9.014 1.00 93.50 191 PRO A N 1
ATOM 1492 C CA . PRO A 1 191 ? -18.434 -7.818 -8.266 1.00 93.50 191 PRO A CA 1
ATOM 1493 C C . PRO A 1 191 ? -19.063 -7.031 -7.118 1.00 93.50 191 PRO A C 1
ATOM 1495 O O . PRO A 1 191 ? -20.170 -6.505 -7.238 1.00 93.50 191 PRO A O 1
ATOM 1498 N N . ILE A 1 192 ? -18.347 -6.951 -6.002 1.00 95.75 192 ILE A N 1
ATOM 1499 C CA . ILE A 1 192 ? -18.671 -6.021 -4.922 1.00 95.75 192 ILE A CA 1
ATOM 1500 C C . ILE A 1 192 ? -17.871 -4.757 -5.197 1.00 95.75 192 ILE A C 1
ATOM 1502 O O . ILE A 1 192 ? -16.642 -4.808 -5.212 1.00 95.75 192 ILE A O 1
ATOM 1506 N N . VAL A 1 193 ? -18.572 -3.650 -5.428 1.00 96.06 193 VAL A N 1
ATOM 1507 C CA . VAL A 1 193 ? -17.971 -2.350 -5.728 1.00 96.06 193 VAL A CA 1
ATOM 1508 C C . VAL A 1 193 ? -18.383 -1.357 -4.653 1.00 96.06 193 VAL A C 1
ATOM 1510 O O . VAL A 1 193 ? -19.568 -1.249 -4.338 1.00 96.06 193 VAL A O 1
ATOM 1513 N N . GLN A 1 194 ? -17.409 -0.635 -4.107 1.00 95.56 194 GLN A N 1
ATOM 1514 C CA . GLN A 1 194 ? -17.626 0.449 -3.156 1.00 95.56 194 GLN A CA 1
ATOM 1515 C C . GLN A 1 194 ? -17.000 1.733 -3.701 1.00 95.56 194 GLN A C 1
ATOM 1517 O O . GLN A 1 194 ? -15.847 1.741 -4.134 1.00 95.56 194 GLN A O 1
ATOM 1522 N N . THR A 1 195 ? -17.754 2.827 -3.658 1.00 94.69 195 THR A N 1
ATOM 1523 C CA . THR A 1 195 ? -17.256 4.153 -4.036 1.00 94.69 195 THR A CA 1
ATOM 1524 C C . THR A 1 195 ? -16.760 4.892 -2.797 1.00 94.69 195 THR A C 1
ATOM 1526 O O . THR A 1 195 ? -17.474 4.974 -1.794 1.00 94.69 195 THR A O 1
ATOM 1529 N N . VAL A 1 196 ? -15.552 5.452 -2.874 1.00 93.56 196 VAL A N 1
ATOM 1530 C CA . VAL A 1 196 ? -14.984 6.361 -1.870 1.00 93.56 196 VAL A CA 1
ATOM 1531 C C . VAL A 1 196 ? -14.421 7.582 -2.586 1.00 93.56 196 VAL A C 1
ATOM 1533 O O . VAL A 1 196 ? -13.573 7.464 -3.469 1.00 93.56 196 VAL A O 1
ATOM 1536 N N . GLY A 1 197 ? -14.919 8.767 -2.229 1.00 88.19 197 GLY A N 1
ATOM 1537 C CA . GLY A 1 197 ? -14.624 9.987 -2.977 1.00 88.19 197 GLY A CA 1
ATOM 1538 C C . GLY A 1 197 ? -15.101 9.868 -4.428 1.00 88.19 197 GLY A C 1
ATOM 1539 O O . GLY A 1 197 ? -16.281 9.640 -4.681 1.00 88.19 197 GLY A O 1
ATOM 1540 N N . ASN A 1 198 ? -14.178 10.017 -5.376 1.00 86.50 198 ASN A N 1
ATOM 1541 C CA . ASN A 1 198 ? -14.410 9.876 -6.817 1.00 86.50 198 ASN A CA 1
ATOM 1542 C C . ASN A 1 198 ? -13.885 8.547 -7.394 1.00 86.50 198 ASN A C 1
ATOM 1544 O O . ASN A 1 198 ? -13.789 8.414 -8.613 1.00 86.50 198 ASN A O 1
ATOM 1548 N N . ALA A 1 199 ? -13.521 7.593 -6.537 1.00 93.31 199 ALA A N 1
ATOM 1549 C CA . ALA A 1 199 ? -12.907 6.332 -6.922 1.00 93.31 199 ALA A CA 1
ATOM 1550 C C . ALA A 1 199 ? -13.823 5.142 -6.624 1.00 93.31 199 ALA A C 1
ATOM 1552 O O . ALA A 1 199 ? -14.446 5.070 -5.564 1.00 93.31 199 ALA A O 1
ATOM 1553 N N . GLU A 1 200 ? -13.867 4.189 -7.552 1.00 95.75 200 GLU A N 1
ATOM 1554 C CA . GLU A 1 200 ? -14.528 2.899 -7.370 1.00 95.75 200 GLU A CA 1
ATOM 1555 C C . GLU A 1 200 ? -13.497 1.820 -7.044 1.00 95.75 200 GLU A C 1
ATOM 1557 O O . GLU A 1 200 ? -12.485 1.683 -7.736 1.00 95.75 200 GLU A O 1
ATOM 1562 N N . PHE A 1 201 ? -13.785 1.033 -6.012 1.00 97.38 201 PHE A N 1
ATOM 1563 C CA . PHE A 1 201 ? -12.955 -0.075 -5.564 1.00 97.38 201 PHE A CA 1
ATOM 1564 C C . PHE A 1 201 ? -13.727 -1.383 -5.677 1.00 97.38 201 PHE A C 1
ATOM 1566 O O . PHE A 1 201 ? -14.827 -1.505 -5.140 1.00 97.38 201 PHE A O 1
ATOM 1573 N N . THR A 1 202 ? -13.136 -2.375 -6.338 1.00 97.75 202 THR A N 1
ATOM 1574 C CA . THR A 1 202 ? -13.675 -3.739 -6.399 1.00 97.75 202 THR A CA 1
ATOM 1575 C C . THR A 1 202 ? -13.039 -4.600 -5.316 1.00 97.75 202 THR A C 1
ATOM 1577 O O . THR A 1 202 ? -11.814 -4.630 -5.211 1.00 97.75 202 THR A O 1
ATOM 1580 N N . LEU A 1 203 ? -13.854 -5.304 -4.529 1.00 98.06 203 LEU A N 1
ATOM 1581 C CA . LEU A 1 203 ? -13.379 -6.219 -3.489 1.00 98.06 203 LEU A CA 1
ATOM 1582 C C . LEU A 1 203 ? -13.030 -7.597 -4.060 1.00 98.06 203 LEU A C 1
ATOM 1584 O O . LEU A 1 203 ? -13.874 -8.263 -4.665 1.00 98.06 203 LEU A O 1
ATOM 1588 N N . TYR A 1 204 ? -11.822 -8.053 -3.750 1.00 98.00 204 TYR A N 1
ATOM 1589 C CA . TYR A 1 204 ? -11.361 -9.433 -3.879 1.00 98.00 204 TYR A CA 1
ATOM 1590 C C . TYR A 1 204 ? -11.050 -9.993 -2.493 1.00 98.00 204 TYR A C 1
ATOM 1592 O O . TYR A 1 204 ? -10.685 -9.243 -1.586 1.00 98.00 204 TYR A O 1
ATOM 1600 N N . ALA A 1 205 ? -11.225 -11.299 -2.310 1.00 97.19 205 ALA A N 1
ATOM 1601 C CA . ALA A 1 205 ? -10.960 -11.939 -1.032 1.00 97.19 205 ALA A CA 1
ATOM 1602 C C . ALA A 1 205 ? -10.387 -13.341 -1.224 1.00 97.19 205 ALA A C 1
ATOM 1604 O O . ALA A 1 205 ? -10.887 -14.109 -2.044 1.00 97.19 205 ALA A O 1
ATOM 1605 N N . GLY A 1 206 ? -9.389 -13.694 -0.422 1.00 96.88 206 GLY A N 1
ATOM 1606 C CA . GLY A 1 206 ? -8.807 -15.031 -0.421 1.00 96.88 206 GLY A CA 1
ATOM 1607 C C . GLY A 1 206 ? -7.947 -15.284 0.811 1.00 96.88 206 GLY A C 1
ATOM 1608 O O . GLY A 1 206 ? -8.072 -14.605 1.829 1.00 96.88 206 GLY A O 1
ATOM 1609 N N . THR A 1 207 ? -7.093 -16.304 0.754 1.00 95.88 207 THR A N 1
ATOM 1610 C CA . THR A 1 207 ? -6.185 -16.659 1.854 1.00 95.88 207 THR A CA 1
ATOM 1611 C C . THR A 1 207 ? -4.746 -16.682 1.359 1.00 95.88 207 THR A C 1
ATOM 1613 O O . THR A 1 207 ? -4.460 -17.323 0.350 1.00 95.88 207 THR A O 1
ATOM 1616 N N . ASN A 1 208 ? -3.845 -15.987 2.057 1.00 93.06 208 ASN A N 1
ATOM 1617 C CA . ASN A 1 208 ? -2.425 -15.949 1.702 1.00 93.06 208 ASN A CA 1
ATOM 1618 C C . ASN A 1 208 ? -1.656 -17.176 2.234 1.00 93.06 208 ASN A C 1
ATOM 1620 O O . ASN A 1 208 ? -2.189 -17.999 2.983 1.00 93.06 208 ASN A O 1
ATOM 1624 N N . GLY A 1 209 ? -0.373 -17.294 1.875 1.00 89.00 209 GLY A N 1
ATOM 1625 C CA . GLY A 1 209 ? 0.484 -18.414 2.294 1.00 89.00 209 GLY A CA 1
ATOM 1626 C C . GLY A 1 209 ? 0.703 -18.534 3.810 1.00 89.00 209 GLY A C 1
ATOM 1627 O O . GLY A 1 209 ? 1.064 -19.609 4.285 1.00 89.00 209 GLY A O 1
ATOM 1628 N N . ASN A 1 210 ? 0.435 -17.469 4.573 1.00 88.81 210 ASN A N 1
ATOM 1629 C CA . ASN A 1 210 ? 0.514 -17.444 6.036 1.00 88.81 210 ASN A CA 1
ATOM 1630 C C . ASN A 1 210 ? -0.824 -17.817 6.709 1.00 88.81 210 ASN A C 1
ATOM 1632 O O . ASN A 1 210 ? -0.920 -17.808 7.936 1.00 88.81 210 ASN A O 1
ATOM 1636 N N . GLY A 1 211 ? -1.867 -18.142 5.935 1.00 92.44 211 GLY A N 1
ATOM 1637 C CA . GLY A 1 211 ? -3.199 -18.471 6.454 1.00 92.44 211 GLY A CA 1
ATOM 1638 C C . GLY A 1 211 ? -4.035 -17.253 6.866 1.00 92.44 211 GLY A C 1
ATOM 1639 O O . GLY A 1 211 ? -5.064 -17.411 7.536 1.00 92.44 211 GLY A O 1
ATOM 1640 N N . GLN A 1 212 ? -3.614 -16.046 6.479 1.00 94.62 212 GLN A N 1
ATOM 1641 C CA . GLN A 1 212 ? -4.358 -14.809 6.723 1.00 94.62 212 GLN A CA 1
ATOM 1642 C C . GLN A 1 212 ? -5.475 -14.689 5.692 1.00 94.62 212 GLN A C 1
ATOM 1644 O O . GLN A 1 212 ? -5.291 -15.041 4.527 1.00 94.62 212 GLN A O 1
ATOM 1649 N N . THR A 1 213 ? -6.638 -14.201 6.113 1.00 97.56 213 THR A N 1
ATOM 1650 C CA . THR A 1 213 ? -7.702 -13.826 5.176 1.00 97.56 213 THR A CA 1
ATOM 1651 C C . THR A 1 213 ? -7.404 -12.427 4.652 1.00 97.56 213 THR A C 1
ATOM 1653 O O . THR A 1 213 ? -7.327 -11.486 5.441 1.00 97.56 213 THR A O 1
ATOM 1656 N N . VAL A 1 214 ? -7.216 -12.313 3.341 1.00 98.06 214 VAL A N 1
ATOM 1657 C CA . VAL A 1 214 ? -6.831 -11.068 2.673 1.00 98.06 214 VAL A CA 1
ATOM 1658 C C . VAL A 1 214 ? -8.033 -10.507 1.936 1.00 98.06 214 VAL A C 1
ATOM 1660 O O . VAL A 1 214 ? -8.671 -11.229 1.171 1.00 98.06 214 VAL A O 1
ATOM 1663 N N . PHE A 1 215 ? -8.327 -9.234 2.171 1.00 98.56 215 PHE A N 1
ATOM 1664 C CA . PHE A 1 215 ? -9.357 -8.461 1.489 1.00 98.56 215 PHE A CA 1
ATOM 1665 C C . PHE A 1 215 ? -8.686 -7.353 0.687 1.00 98.56 215 PHE A C 1
ATOM 1667 O O . PHE A 1 215 ? -8.097 -6.453 1.274 1.00 98.56 215 PHE A O 1
ATOM 1674 N N . SER A 1 216 ? -8.774 -7.386 -0.637 1.00 98.62 216 SER A N 1
ATOM 1675 C CA . SER A 1 216 ? -8.146 -6.385 -1.501 1.00 98.62 216 SER A CA 1
ATOM 1676 C C . SER A 1 216 ? -9.203 -5.548 -2.210 1.00 98.62 216 SER A C 1
ATOM 1678 O O . SER A 1 216 ? -9.919 -6.038 -3.080 1.00 98.62 216 SER A O 1
ATOM 1680 N N . TRP A 1 217 ? -9.281 -4.272 -1.853 1.00 98.62 217 TRP A N 1
ATOM 1681 C CA . TRP A 1 217 ? -10.043 -3.247 -2.555 1.00 98.62 217 TRP A CA 1
ATOM 1682 C C . TRP A 1 217 ? -9.182 -2.663 -3.669 1.00 98.62 217 TRP A C 1
ATOM 1684 O O . TRP A 1 217 ? -8.187 -2.003 -3.387 1.00 98.62 217 TRP A O 1
ATOM 1694 N N . VAL A 1 218 ? -9.540 -2.899 -4.930 1.00 98.38 218 VAL A N 1
ATOM 1695 C CA . VAL A 1 218 ? -8.697 -2.536 -6.080 1.00 98.38 218 VAL A CA 1
ATOM 1696 C C . VAL A 1 218 ? -9.401 -1.544 -6.991 1.00 98.38 218 VAL A C 1
ATOM 1698 O O . VAL A 1 218 ? -10.544 -1.775 -7.395 1.00 98.38 218 VAL A O 1
ATOM 1701 N N . THR A 1 219 ? -8.721 -0.445 -7.319 1.00 96.88 219 THR A N 1
ATOM 1702 C CA . THR A 1 219 ? -9.215 0.550 -8.276 1.00 96.88 219 THR A CA 1
ATOM 1703 C C . THR A 1 219 ? -9.205 0.006 -9.704 1.00 96.88 219 THR A C 1
ATOM 1705 O O . THR A 1 219 ? -8.384 -0.834 -10.070 1.00 96.88 219 THR A O 1
ATOM 1708 N N . THR A 1 220 ? -10.116 0.493 -10.548 1.00 87.56 220 THR A N 1
ATOM 1709 C CA . THR A 1 220 ? -10.189 0.086 -11.965 1.00 87.56 220 THR A CA 1
ATOM 1710 C C . THR A 1 220 ? -9.049 0.656 -12.815 1.00 87.56 220 THR A C 1
ATOM 1712 O O . THR A 1 220 ? -8.695 0.072 -13.837 1.00 87.56 220 THR A O 1
ATOM 1715 N N . ALA A 1 221 ? -8.461 1.773 -12.385 1.00 91.50 221 ALA A N 1
ATOM 1716 C CA . ALA A 1 221 ? -7.302 2.422 -12.990 1.00 91.50 221 ALA A CA 1
ATOM 1717 C C . ALA A 1 221 ? -6.375 2.985 -11.894 1.00 91.50 221 ALA A C 1
ATOM 1719 O O . ALA A 1 221 ? -6.846 3.221 -10.773 1.00 91.50 221 ALA A O 1
ATOM 1720 N N . PRO A 1 222 ? -5.077 3.214 -12.177 1.00 95.62 222 PRO A N 1
ATOM 1721 C CA . PRO A 1 222 ? -4.180 3.800 -11.189 1.00 95.62 222 PRO A CA 1
ATOM 1722 C C . PRO A 1 222 ? -4.612 5.216 -10.771 1.00 95.62 222 PRO A C 1
ATOM 1724 O O . PRO A 1 222 ? -4.878 6.073 -11.611 1.00 95.62 222 PRO A O 1
ATOM 1727 N N . LEU A 1 223 ? -4.646 5.461 -9.462 1.00 96.06 223 LEU A N 1
ATOM 1728 C CA . LEU A 1 223 ? -4.943 6.736 -8.817 1.00 96.06 223 LEU A CA 1
ATOM 1729 C C . LEU A 1 223 ? -3.668 7.292 -8.186 1.00 96.06 223 LEU A C 1
ATOM 1731 O O . LEU A 1 223 ? -3.319 6.963 -7.053 1.00 96.06 223 LEU A O 1
ATOM 1735 N N . THR A 1 224 ? -2.968 8.144 -8.931 1.00 96.69 224 THR A N 1
ATOM 1736 C CA . THR A 1 224 ? -1.678 8.744 -8.537 1.00 96.69 224 THR A CA 1
ATOM 1737 C C . THR A 1 224 ? -1.809 9.796 -7.437 1.00 96.69 224 THR A C 1
ATOM 1739 O O . THR A 1 224 ? -0.825 10.153 -6.790 1.00 96.69 224 THR A O 1
ATOM 1742 N N . GLN A 1 225 ? -3.034 10.262 -7.192 1.00 96.12 225 GLN A N 1
ATOM 1743 C CA . GLN A 1 225 ? -3.409 11.156 -6.106 1.00 96.12 225 GLN A CA 1
ATOM 1744 C C . GLN A 1 225 ? -4.704 10.659 -5.471 1.00 96.12 225 GLN A C 1
ATOM 1746 O O . GLN A 1 225 ? -5.646 10.289 -6.174 1.00 96.12 225 GLN A O 1
ATOM 1751 N N . PHE A 1 226 ? -4.765 10.682 -4.144 1.00 95.62 226 PHE A N 1
ATOM 1752 C CA . PHE A 1 226 ? -5.979 10.371 -3.402 1.00 95.62 226 PHE A CA 1
ATOM 1753 C C . PHE A 1 226 ? -6.056 11.230 -2.142 1.00 95.62 226 PHE A C 1
ATOM 1755 O O . PHE A 1 226 ? -5.060 11.395 -1.438 1.00 95.62 226 PHE A O 1
ATOM 1762 N N . TYR A 1 227 ? -7.247 11.756 -1.862 1.00 95.75 227 TYR A N 1
ATOM 1763 C CA . TYR A 1 227 ? -7.575 12.435 -0.614 1.00 95.75 227 TYR A CA 1
ATOM 1764 C C . TYR A 1 227 ? -8.976 12.017 -0.172 1.00 95.75 227 TYR A C 1
ATOM 1766 O O . TYR A 1 227 ? -9.948 12.262 -0.890 1.00 95.75 227 TYR A O 1
ATOM 1774 N N . GLY A 1 228 ? -9.092 11.405 1.002 1.00 94.81 228 GLY A N 1
ATOM 1775 C CA . GLY A 1 228 ? -10.388 11.038 1.556 1.00 94.81 228 GLY A CA 1
ATOM 1776 C C . GLY A 1 228 ? -10.315 10.067 2.726 1.00 94.81 228 GLY A C 1
ATOM 1777 O O . GLY A 1 228 ? -9.255 9.547 3.064 1.00 94.81 228 GLY A O 1
ATOM 1778 N N . ASP A 1 229 ? -11.480 9.822 3.316 1.00 96.31 229 ASP A N 1
ATOM 1779 C CA . ASP A 1 229 ? -11.677 8.832 4.371 1.00 96.31 229 ASP A CA 1
ATOM 1780 C C . ASP A 1 229 ? -11.946 7.451 3.758 1.00 96.31 229 ASP A C 1
ATOM 1782 O O . ASP A 1 229 ? -12.946 7.254 3.063 1.00 96.31 229 ASP A O 1
ATOM 1786 N N . VAL A 1 230 ? -11.059 6.490 4.017 1.00 97.38 230 VAL A N 1
ATOM 1787 C CA . VAL A 1 230 ? -11.178 5.105 3.524 1.00 97.38 230 VAL A CA 1
ATOM 1788 C C . VAL A 1 230 ? -11.881 4.172 4.515 1.00 97.38 230 VAL A C 1
ATOM 1790 O O . VAL A 1 230 ? -12.069 2.991 4.216 1.00 97.38 230 VAL A O 1
ATOM 1793 N N . THR A 1 231 ? -12.356 4.687 5.655 1.00 96.81 231 THR A N 1
ATOM 1794 C CA . THR A 1 231 ? -13.174 3.935 6.626 1.00 96.81 231 THR A CA 1
ATOM 1795 C C . THR A 1 231 ? -14.349 3.184 5.995 1.00 96.81 231 THR A C 1
ATOM 1797 O O . THR A 1 231 ? -14.586 2.048 6.407 1.00 96.81 231 THR A O 1
ATOM 1800 N N . PRO A 1 232 ? -15.064 3.703 4.969 1.00 97.31 232 PRO A N 1
ATOM 1801 C CA . PRO A 1 232 ? -16.132 2.945 4.319 1.00 97.31 232 PRO A CA 1
ATOM 1802 C C . PRO A 1 232 ? -15.685 1.590 3.748 1.00 97.31 232 PRO A C 1
ATOM 1804 O O . PRO A 1 232 ? -16.456 0.636 3.817 1.00 97.31 232 PRO A O 1
ATOM 1807 N N . LEU A 1 233 ? -14.450 1.473 3.238 1.00 98.25 233 LEU A N 1
ATOM 1808 C CA . LEU A 1 233 ? -13.898 0.200 2.747 1.00 98.25 233 LEU A CA 1
ATOM 1809 C C . LEU A 1 233 ? -13.637 -0.779 3.899 1.00 98.25 233 LEU A C 1
ATOM 1811 O O . LEU A 1 233 ? -13.879 -1.978 3.770 1.00 98.25 233 LEU A O 1
ATOM 1815 N N . VAL A 1 234 ? -13.165 -0.263 5.037 1.00 98.25 234 VAL A N 1
ATOM 1816 C CA . VAL A 1 234 ? -12.880 -1.058 6.239 1.00 98.25 234 VAL A CA 1
ATOM 1817 C C . VAL A 1 234 ? -14.179 -1.521 6.902 1.00 98.25 234 VAL A C 1
ATOM 1819 O O . VAL A 1 234 ? -14.325 -2.705 7.186 1.00 98.25 234 VAL A O 1
ATOM 1822 N N . HIS A 1 235 ? -15.151 -0.623 7.094 1.00 97.44 235 HIS A N 1
ATOM 1823 C CA . HIS A 1 235 ? -16.452 -0.911 7.715 1.00 97.44 235 HIS A CA 1
ATOM 1824 C C . HIS A 1 235 ? -17.355 -1.803 6.868 1.00 97.44 235 HIS A C 1
ATOM 1826 O O . HIS A 1 235 ? -18.196 -2.509 7.422 1.00 97.44 235 HIS A O 1
ATOM 1832 N N . PHE A 1 236 ? -17.180 -1.811 5.544 1.00 97.94 236 PHE A N 1
ATOM 1833 C CA . PHE A 1 236 ? -17.904 -2.728 4.668 1.00 97.94 236 PHE A CA 1
ATOM 1834 C C . PHE A 1 236 ? -17.706 -4.189 5.098 1.00 97.94 236 PHE A C 1
ATOM 1836 O O . PHE A 1 236 ? -18.657 -4.969 5.117 1.00 97.94 236 PHE A O 1
ATOM 1843 N N . LEU A 1 237 ? -16.478 -4.560 5.470 1.00 98.19 237 LEU A N 1
ATOM 1844 C CA . LEU A 1 237 ? -16.126 -5.944 5.770 1.00 98.19 237 LEU A CA 1
ATOM 1845 C C . LEU A 1 237 ? -16.925 -6.506 6.960 1.00 98.19 237 LEU A C 1
ATOM 1847 O O . LEU A 1 237 ? -17.606 -7.516 6.773 1.00 98.19 237 LEU A O 1
ATOM 1851 N N . PRO A 1 238 ? -16.927 -5.891 8.159 1.00 97.62 238 PRO A N 1
ATOM 1852 C CA . PRO A 1 238 ? -17.735 -6.397 9.257 1.00 97.62 238 PRO A CA 1
ATOM 1853 C C . PRO A 1 238 ? -19.230 -6.143 9.098 1.00 97.62 238 PRO A C 1
ATOM 1855 O O . PRO A 1 238 ? -20.016 -6.996 9.510 1.00 97.62 238 PRO A O 1
ATOM 1858 N N . ARG A 1 239 ? -19.640 -5.054 8.429 1.00 97.31 239 ARG A N 1
ATOM 1859 C CA . ARG A 1 239 ? -21.057 -4.811 8.123 1.00 97.31 239 ARG A CA 1
ATOM 1860 C C . ARG A 1 239 ? -21.677 -5.964 7.345 1.00 97.31 239 ARG A C 1
ATOM 1862 O O . ARG A 1 239 ? -22.805 -6.326 7.627 1.00 97.31 239 ARG A O 1
ATOM 1869 N N . TYR A 1 240 ? -20.946 -6.575 6.419 1.00 96.25 240 TYR A N 1
ATOM 1870 C CA . TYR A 1 240 ? -21.457 -7.690 5.615 1.00 96.25 240 TYR A CA 1
ATOM 1871 C C . TYR A 1 240 ? -20.875 -9.052 6.015 1.00 96.25 240 TYR A C 1
ATOM 1873 O O . TYR A 1 240 ? -20.852 -9.989 5.217 1.00 96.25 240 TYR A O 1
ATOM 1881 N N . GLY A 1 241 ? -20.402 -9.173 7.260 1.00 95.81 241 GLY A N 1
ATOM 1882 C CA . GLY A 1 241 ? -20.037 -10.455 7.862 1.00 95.81 241 GLY A CA 1
ATOM 1883 C C . GLY A 1 241 ? -18.738 -11.087 7.350 1.00 95.81 241 GLY A C 1
ATOM 1884 O O . GLY A 1 241 ? -18.504 -12.266 7.611 1.00 95.81 241 GLY A O 1
ATOM 1885 N N . PHE A 1 242 ? -17.875 -10.341 6.653 1.00 96.38 242 PHE A N 1
ATOM 1886 C CA . PHE A 1 242 ? -16.559 -10.834 6.223 1.00 96.38 242 PHE A CA 1
ATOM 1887 C C . PHE A 1 242 ? -15.560 -10.938 7.380 1.00 96.38 242 PHE A C 1
ATOM 1889 O O . PHE A 1 242 ? -14.659 -11.775 7.348 1.00 96.38 242 PHE A O 1
ATOM 1896 N N . MET A 1 243 ? -15.713 -10.097 8.405 1.00 96.19 243 MET A N 1
ATOM 1897 C CA . MET A 1 243 ? -14.887 -10.117 9.613 1.00 96.19 243 MET A CA 1
ATOM 1898 C C . MET A 1 243 ? -15.663 -9.591 10.837 1.00 96.19 243 MET A C 1
ATOM 1900 O O . MET A 1 243 ? -16.667 -8.914 10.668 1.00 96.19 243 MET A O 1
ATOM 1904 N N . PRO A 1 244 ? -15.242 -9.866 12.080 1.00 96.75 244 PRO A N 1
ATOM 1905 C CA . PRO A 1 244 ? -15.905 -9.323 13.271 1.00 96.75 244 PRO A CA 1
ATOM 1906 C C . PRO A 1 244 ? -15.622 -7.829 13.519 1.00 96.75 244 PRO A C 1
ATOM 1908 O O . PRO A 1 244 ? -14.494 -7.369 13.324 1.00 96.75 244 PRO A O 1
ATOM 1911 N N . TRP A 1 245 ? -16.610 -7.090 14.038 1.00 95.88 245 TRP A N 1
ATOM 1912 C CA . TRP A 1 245 ? -16.477 -5.678 14.447 1.00 95.88 245 TRP A CA 1
ATOM 1913 C C . TRP A 1 245 ? -15.499 -5.445 15.615 1.00 95.88 245 TRP A C 1
ATOM 1915 O O . TRP A 1 245 ? -14.937 -4.356 15.739 1.00 95.88 245 TRP A O 1
ATOM 1925 N N . ASP A 1 246 ? -15.277 -6.448 16.468 1.00 94.88 246 ASP A N 1
ATOM 1926 C CA . ASP A 1 246 ? -14.342 -6.396 17.601 1.00 94.88 246 ASP A CA 1
ATOM 1927 C C . ASP A 1 246 ? -12.881 -6.685 17.207 1.00 94.88 246 ASP A C 1
ATOM 1929 O O . ASP A 1 246 ? -11.994 -6.679 18.059 1.00 94.88 246 ASP A O 1
ATOM 1933 N N . THR A 1 247 ? -12.603 -6.873 15.913 1.00 97.31 247 THR A N 1
ATOM 1934 C CA . THR A 1 247 ? -11.234 -6.960 15.392 1.00 97.31 247 THR A CA 1
ATOM 1935 C C . THR A 1 247 ? -10.493 -5.640 15.619 1.00 97.31 247 THR A C 1
ATOM 1937 O O . THR A 1 247 ? -11.060 -4.568 15.436 1.00 97.31 247 THR A O 1
ATOM 1940 N N . TYR A 1 248 ? -9.211 -5.698 15.967 1.00 98.19 248 TYR A N 1
ATOM 1941 C CA . TYR A 1 248 ? -8.342 -4.535 16.099 1.00 98.19 248 TYR A CA 1
ATOM 1942 C C . TYR A 1 248 ? -7.540 -4.283 14.827 1.00 98.19 248 TYR A C 1
ATOM 1944 O O . TYR A 1 248 ? -6.790 -5.161 14.405 1.00 98.19 248 TYR A O 1
ATOM 1952 N N . LEU A 1 249 ? -7.613 -3.067 14.288 1.00 98.19 249 LEU A N 1
ATOM 1953 C CA . LEU A 1 249 ? -6.643 -2.528 13.337 1.00 98.19 249 LEU A CA 1
ATOM 1954 C C . LEU A 1 249 ? -5.379 -2.132 14.100 1.00 98.19 249 LEU A C 1
ATOM 1956 O O . LEU A 1 249 ? -5.440 -1.277 14.984 1.00 98.19 249 LEU A O 1
ATOM 1960 N N . GLY A 1 250 ? -4.243 -2.756 13.786 1.00 97.38 250 GLY A N 1
ATOM 1961 C CA . GLY A 1 250 ? -2.983 -2.531 14.505 1.00 97.38 250 GLY A CA 1
ATOM 1962 C C . GLY A 1 250 ? -1.876 -1.882 13.685 1.00 97.38 250 GLY A C 1
ATOM 1963 O O . GLY A 1 250 ? -0.988 -1.252 14.264 1.00 97.38 250 GLY A O 1
ATOM 1964 N N . THR A 1 251 ? -1.932 -2.004 12.360 1.00 97.31 251 THR A N 1
ATOM 1965 C CA . THR A 1 251 ? -0.892 -1.514 11.453 1.00 97.31 251 THR A CA 1
ATOM 1966 C C . THR A 1 251 ? -1.530 -0.859 10.236 1.00 97.31 251 THR A C 1
ATOM 1968 O O . THR A 1 251 ? -2.477 -1.403 9.679 1.00 97.31 251 THR A O 1
ATOM 1971 N N . VAL A 1 252 ? -0.991 0.297 9.837 1.00 98.19 252 VAL A N 1
ATOM 1972 C CA . VAL A 1 252 ? -1.381 1.051 8.638 1.00 98.19 252 VAL A CA 1
ATOM 1973 C C . VAL A 1 252 ? -0.107 1.388 7.864 1.00 98.19 252 VAL A C 1
ATOM 1975 O O . VAL A 1 252 ? 0.736 2.140 8.363 1.00 98.19 252 VAL A O 1
ATOM 1978 N N . GLN A 1 253 ? 0.051 0.814 6.675 1.00 98.44 253 GLN A N 1
ATOM 1979 C CA . GLN A 1 253 ? 1.232 0.969 5.821 1.00 98.44 253 GLN A CA 1
ATOM 1980 C C . GLN A 1 253 ? 0.833 1.416 4.418 1.00 98.44 253 GLN A C 1
ATOM 1982 O O . GLN A 1 253 ? -0.254 1.091 3.960 1.00 98.44 253 GLN A O 1
ATOM 1987 N N . PHE A 1 254 ? 1.713 2.131 3.722 1.00 98.75 254 PHE A N 1
ATOM 1988 C CA . PHE A 1 254 ? 1.546 2.482 2.313 1.00 98.75 254 P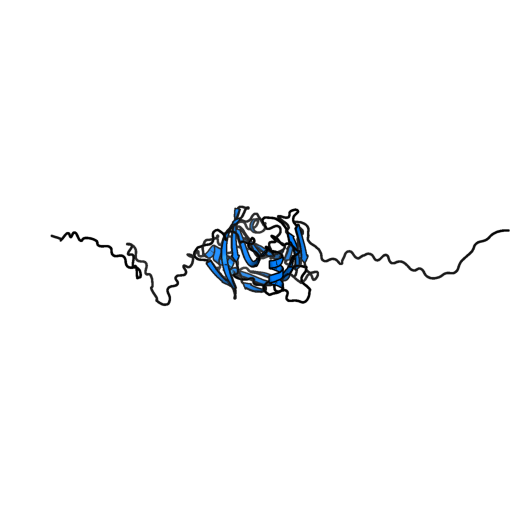HE A CA 1
ATOM 1989 C C . PHE A 1 254 ? 2.858 2.323 1.554 1.00 98.75 254 PHE A C 1
ATOM 1991 O O . PHE A 1 254 ? 3.895 2.847 1.970 1.00 98.75 254 PHE A O 1
ATOM 1998 N N . GLY A 1 255 ? 2.815 1.623 0.428 1.00 98.62 255 GLY A N 1
ATOM 1999 C CA . GLY A 1 255 ? 4.004 1.311 -0.348 1.00 98.62 255 GLY A CA 1
ATOM 2000 C C . GLY A 1 255 ? 3.690 0.668 -1.690 1.00 98.62 255 GLY A C 1
ATOM 2001 O O . GLY A 1 255 ? 2.625 0.872 -2.274 1.00 98.62 255 GLY A O 1
ATOM 2002 N N . SER A 1 256 ? 4.645 -0.116 -2.177 1.00 98.75 256 SER A N 1
ATOM 2003 C CA . SER A 1 256 ? 4.534 -0.855 -3.433 1.00 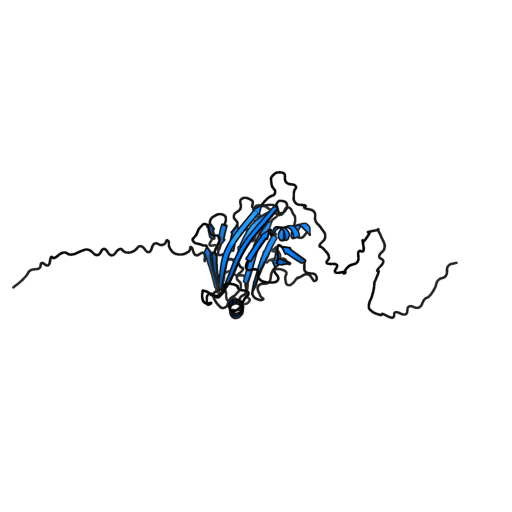98.75 256 SER A CA 1
ATOM 2004 C C . SER A 1 256 ? 5.091 -2.257 -3.249 1.00 98.75 256 SER A C 1
ATOM 2006 O O . SER A 1 256 ? 6.229 -2.403 -2.804 1.00 98.75 256 SER A O 1
ATOM 2008 N N . GLU A 1 257 ? 4.313 -3.292 -3.560 1.00 98.62 257 GLU A N 1
ATOM 2009 C CA . GLU A 1 257 ? 4.857 -4.640 -3.691 1.00 98.62 257 GLU A CA 1
ATOM 2010 C C . GLU A 1 257 ? 5.582 -4.754 -5.033 1.00 98.62 257 GLU A C 1
ATOM 2012 O O . GLU A 1 257 ? 5.029 -4.460 -6.095 1.00 98.62 257 GLU A O 1
ATOM 2017 N N . THR A 1 258 ? 6.844 -5.172 -4.977 1.00 98.44 258 THR A N 1
ATOM 2018 C CA . THR A 1 258 ? 7.767 -5.168 -6.120 1.00 98.44 258 THR A CA 1
ATOM 2019 C C . THR A 1 258 ? 7.962 -6.592 -6.635 1.00 98.44 258 THR A C 1
ATOM 2021 O O . THR A 1 258 ? 8.461 -7.445 -5.897 1.00 98.44 258 THR A O 1
ATOM 2024 N N . PHE A 1 259 ? 7.540 -6.876 -7.876 1.00 98.38 259 PHE A N 1
ATOM 2025 C CA . PHE A 1 259 ? 7.531 -8.244 -8.413 1.00 98.38 259 PHE A CA 1
ATOM 2026 C C . PHE A 1 259 ? 8.592 -8.446 -9.492 1.00 98.38 259 PHE A C 1
ATOM 2028 O O . PHE A 1 259 ? 9.372 -9.393 -9.422 1.00 98.38 259 PHE A O 1
ATOM 2035 N N . TYR A 1 260 ? 8.610 -7.584 -10.511 1.00 98.62 260 TYR A N 1
ATOM 2036 C CA . TYR A 1 260 ? 9.517 -7.723 -11.650 1.00 98.62 260 TYR A CA 1
ATOM 2037 C C . TYR A 1 260 ? 9.685 -6.408 -12.418 1.00 98.62 260 TYR A C 1
ATOM 2039 O O . TYR A 1 260 ? 8.743 -5.628 -12.545 1.00 98.62 260 TYR A O 1
ATOM 2047 N N . ALA A 1 261 ? 10.888 -6.183 -12.946 1.00 98.25 261 ALA A N 1
ATOM 2048 C CA . ALA A 1 261 ? 11.185 -5.187 -13.970 1.00 98.25 261 ALA A CA 1
ATOM 2049 C C . ALA A 1 261 ? 12.516 -5.524 -14.669 1.00 98.25 261 ALA A C 1
ATOM 2051 O O . ALA A 1 261 ? 13.505 -5.883 -14.022 1.00 98.25 261 ALA A O 1
ATOM 2052 N N . ALA A 1 262 ? 12.577 -5.370 -15.995 1.00 97.81 262 ALA A N 1
ATOM 2053 C CA . ALA A 1 262 ? 13.810 -5.591 -16.754 1.00 97.81 262 ALA A CA 1
ATOM 2054 C C . ALA A 1 262 ? 14.903 -4.546 -16.436 1.00 97.81 262 ALA A C 1
ATOM 2056 O O . ALA A 1 262 ? 16.093 -4.852 -16.536 1.00 97.81 262 ALA A O 1
ATOM 2057 N N . GLU A 1 263 ? 14.502 -3.348 -16.007 1.00 96.94 263 GLU A N 1
ATOM 2058 C CA . GLU A 1 263 ? 15.370 -2.234 -15.614 1.00 96.94 263 GLU A CA 1
ATOM 2059 C C . GLU A 1 263 ? 15.050 -1.753 -14.192 1.00 96.94 263 GLU A C 1
ATOM 2061 O O . GLU A 1 263 ? 14.097 -2.210 -13.564 1.00 96.94 263 GLU A O 1
ATOM 2066 N N . ASN A 1 264 ? 15.854 -0.822 -13.672 1.00 97.56 264 ASN A N 1
ATOM 2067 C CA . ASN A 1 264 ? 15.550 -0.173 -12.400 1.00 97.56 264 ASN A CA 1
ATOM 2068 C C . ASN A 1 264 ? 14.268 0.661 -12.510 1.00 97.56 264 ASN A C 1
ATOM 2070 O O . ASN A 1 264 ? 14.097 1.424 -13.463 1.00 97.56 264 ASN A O 1
ATOM 2074 N N . VAL A 1 265 ? 13.424 0.574 -11.488 1.00 97.38 265 VAL A N 1
ATOM 2075 C CA . VAL A 1 265 ? 12.203 1.366 -11.329 1.00 97.38 265 VAL A CA 1
ATOM 2076 C C . VAL A 1 265 ? 12.341 2.245 -10.099 1.00 97.38 265 VAL A C 1
ATOM 2078 O O . VAL A 1 265 ? 12.816 1.794 -9.059 1.00 97.38 265 VAL A O 1
ATOM 2081 N N . LYS A 1 266 ? 11.880 3.492 -10.204 1.00 96.12 266 LYS A N 1
ATOM 2082 C CA . LYS A 1 266 ? 11.690 4.394 -9.070 1.00 96.12 266 LYS A CA 1
ATOM 2083 C C . LYS A 1 266 ? 10.206 4.574 -8.801 1.00 96.12 266 LYS A C 1
ATOM 2085 O O . LYS A 1 266 ? 9.465 5.063 -9.653 1.00 96.12 266 LYS A O 1
ATOM 2090 N N . PHE A 1 267 ? 9.800 4.211 -7.593 1.00 97.88 267 PHE A N 1
ATOM 2091 C CA . PHE A 1 267 ? 8.523 4.561 -6.994 1.00 97.88 267 PHE A CA 1
ATOM 2092 C C . PHE A 1 267 ? 8.726 5.777 -6.092 1.00 97.88 267 PHE A C 1
ATOM 2094 O O . PHE A 1 267 ? 9.538 5.750 -5.169 1.00 97.88 267 PHE A O 1
ATOM 2101 N N . TYR A 1 268 ? 8.007 6.852 -6.374 1.00 97.06 268 TYR A N 1
ATOM 2102 C CA . TYR A 1 268 ? 8.056 8.096 -5.624 1.00 97.06 268 TYR A CA 1
ATOM 2103 C C . TYR A 1 268 ? 6.784 8.219 -4.807 1.00 97.06 268 TYR A C 1
ATOM 2105 O O . TYR A 1 268 ? 5.698 8.249 -5.375 1.00 97.06 268 TYR A O 1
ATOM 2113 N N . VAL A 1 269 ? 6.920 8.400 -3.501 1.00 98.00 269 VAL A N 1
ATOM 2114 C CA . VAL A 1 269 ? 5.862 8.961 -2.665 1.00 98.00 269 VAL A CA 1
ATOM 2115 C C . VAL A 1 269 ? 6.225 10.418 -2.447 1.00 98.00 269 VAL A C 1
ATOM 2117 O O . VAL A 1 269 ? 7.156 10.732 -1.708 1.00 98.00 269 VAL A O 1
ATOM 2120 N N . LYS A 1 270 ? 5.542 11.314 -3.162 1.00 96.50 270 LYS A N 1
ATOM 2121 C CA . LYS A 1 270 ? 5.814 12.758 -3.134 1.00 96.50 270 LYS A CA 1
ATOM 2122 C C . LYS A 1 270 ? 5.208 13.413 -1.899 1.00 96.50 270 LYS A C 1
ATOM 2124 O O . LYS A 1 270 ? 5.795 14.332 -1.335 1.00 96.50 270 LYS A O 1
ATOM 2129 N N . SER A 1 271 ? 4.052 12.920 -1.466 1.00 96.44 271 SER A N 1
ATOM 2130 C CA . SER A 1 271 ? 3.445 13.269 -0.187 1.00 96.44 271 SER A CA 1
ATOM 2131 C C . SER A 1 271 ? 2.651 12.085 0.357 1.00 96.44 271 SER A C 1
ATOM 2133 O O . SER A 1 271 ? 2.093 11.297 -0.406 1.00 96.44 271 SER A O 1
ATOM 2135 N N . PHE A 1 272 ? 2.632 11.955 1.682 1.00 97.62 272 PHE A N 1
ATOM 2136 C CA . PHE A 1 272 ? 1.830 10.966 2.387 1.00 97.62 272 PHE A CA 1
ATOM 2137 C C . PHE A 1 272 ? 1.388 11.520 3.735 1.00 97.62 272 PHE A C 1
ATOM 2139 O O . PHE A 1 272 ? 2.183 12.100 4.481 1.00 97.62 272 PHE A O 1
ATOM 2146 N N . HIS A 1 273 ? 0.121 11.325 4.057 1.00 97.50 273 HIS A N 1
ATOM 2147 C CA . HIS A 1 273 ? -0.444 11.579 5.364 1.00 97.50 273 HIS A CA 1
ATOM 2148 C C . HIS A 1 273 ? -1.558 10.570 5.615 1.00 97.50 273 HIS A C 1
ATOM 2150 O O . HIS A 1 273 ? -2.438 10.396 4.771 1.00 97.50 273 HIS A O 1
ATOM 2156 N N . ALA A 1 274 ? -1.514 9.937 6.781 1.00 97.31 274 ALA A N 1
ATOM 2157 C CA . ALA A 1 274 ? -2.590 9.101 7.278 1.00 97.31 274 ALA A CA 1
ATOM 2158 C C . ALA A 1 274 ? -2.935 9.517 8.709 1.00 97.31 274 ALA A C 1
ATOM 2160 O O . ALA A 1 274 ? -2.032 9.818 9.495 1.00 97.31 274 ALA A O 1
ATOM 2161 N N . ASP A 1 275 ? -4.222 9.511 9.044 1.00 97.31 275 ASP A N 1
ATOM 2162 C CA . ASP A 1 275 ? -4.701 9.781 10.399 1.00 97.31 275 ASP A CA 1
ATOM 2163 C C . ASP A 1 275 ? -5.800 8.792 10.785 1.00 97.31 275 ASP A C 1
ATOM 2165 O O . ASP A 1 275 ? -6.724 8.534 10.015 1.00 97.31 275 ASP A O 1
ATOM 2169 N N . VAL A 1 276 ? -5.682 8.227 11.985 1.00 97.12 276 VAL A N 1
ATOM 2170 C CA . VAL A 1 276 ? -6.627 7.254 12.542 1.00 97.12 276 VAL A CA 1
ATOM 2171 C C . VAL A 1 276 ? -7.306 7.911 13.724 1.00 97.12 276 VAL A C 1
ATOM 2173 O O . VAL A 1 276 ? -6.632 8.307 14.675 1.00 97.12 276 VAL A O 1
ATOM 2176 N N . LYS A 1 277 ? -8.636 7.969 13.700 1.00 95.50 277 LYS A N 1
ATOM 2177 C CA . LYS A 1 277 ? -9.428 8.564 14.777 1.00 95.50 277 LYS A CA 1
ATOM 2178 C C . LYS A 1 277 ? -10.322 7.525 15.431 1.00 95.50 277 LYS A C 1
ATOM 2180 O O . LYS A 1 277 ? -10.874 6.640 14.774 1.00 95.50 277 LYS A O 1
ATOM 2185 N N . SER A 1 278 ? -10.481 7.676 16.740 1.00 90.75 278 SER A N 1
ATOM 2186 C CA . SER A 1 278 ? -11.537 7.033 17.511 1.00 90.75 278 SER A CA 1
ATOM 2187 C C . SER A 1 278 ? -12.706 8.005 17.730 1.00 90.75 278 SER A C 1
ATOM 2189 O O . SER A 1 278 ? -12.556 9.218 17.531 1.00 90.75 278 SER A O 1
ATOM 2191 N N . PRO A 1 279 ? -13.911 7.515 18.075 1.00 85.00 279 PRO A N 1
ATOM 2192 C CA . PRO A 1 279 ? -15.018 8.374 18.462 1.00 85.00 279 PRO A CA 1
ATOM 2193 C C . PRO A 1 279 ? -14.622 9.317 19.602 1.00 85.00 279 PRO A C 1
ATOM 2195 O O . PRO A 1 279 ? -13.876 8.938 20.506 1.00 85.00 279 PRO A O 1
ATOM 2198 N N . ALA A 1 280 ? -15.159 10.540 19.578 1.00 76.06 280 ALA A N 1
ATOM 2199 C CA . ALA A 1 280 ? -15.041 11.450 20.711 1.00 76.06 280 ALA A CA 1
ATOM 2200 C C . ALA A 1 280 ? -15.625 10.802 21.977 1.00 76.06 280 ALA A C 1
ATOM 2202 O O . ALA A 1 280 ? -16.569 10.010 21.906 1.00 76.06 280 ALA A O 1
ATOM 2203 N N . GLU A 1 281 ? -15.086 11.155 23.142 1.00 68.75 281 GLU A N 1
ATOM 2204 C CA . GLU A 1 281 ? -15.574 10.638 24.419 1.00 68.75 281 GLU A CA 1
ATOM 2205 C C . GLU A 1 281 ? -17.082 10.926 24.573 1.00 68.75 281 GLU A C 1
ATOM 2207 O O . GLU A 1 281 ? -17.524 12.071 24.479 1.00 68.75 281 GLU A O 1
ATOM 2212 N N . GLY A 1 282 ? -17.886 9.872 24.749 1.00 61.88 282 GLY A N 1
ATOM 2213 C CA . GLY A 1 282 ? -19.349 9.967 24.845 1.00 61.88 282 GLY A CA 1
ATOM 2214 C C . GLY A 1 282 ? -20.115 9.958 23.513 1.00 61.88 282 GLY A C 1
ATOM 2215 O O . GLY A 1 282 ? -21.343 10.048 23.534 1.00 61.88 282 GLY A O 1
ATOM 2216 N N . ALA A 1 283 ? -19.440 9.826 22.367 1.00 71.44 283 ALA A N 1
ATOM 2217 C CA . ALA A 1 283 ? -20.107 9.592 21.089 1.00 71.44 283 ALA A CA 1
ATOM 2218 C C . ALA A 1 283 ? -20.792 8.215 21.064 1.00 71.44 283 ALA A C 1
ATOM 2220 O O . ALA A 1 283 ? -20.319 7.249 21.668 1.00 71.44 283 ALA A O 1
ATOM 2221 N N . SER A 1 284 ? -21.915 8.119 20.349 1.00 67.19 284 SER A N 1
ATOM 2222 C CA . SER A 1 284 ? -22.545 6.824 20.097 1.00 67.19 284 SER A CA 1
ATOM 2223 C C . SER A 1 284 ? -21.590 5.930 19.295 1.00 67.19 284 SER A C 1
ATOM 2225 O O . SER A 1 284 ? -20.950 6.431 18.365 1.00 67.19 284 SER A O 1
ATOM 2227 N N . PRO A 1 285 ? -21.484 4.631 19.628 1.00 66.25 285 PRO A N 1
ATOM 2228 C CA . PRO A 1 285 ? -20.721 3.684 18.826 1.00 66.25 285 PRO A CA 1
ATOM 2229 C C . PRO A 1 285 ? -21.196 3.670 17.371 1.00 66.25 285 PRO A C 1
ATOM 2231 O O . PRO A 1 285 ? -22.362 3.963 17.089 1.00 66.25 285 PRO A O 1
ATOM 2234 N N . VAL A 1 286 ? -20.301 3.287 16.458 1.00 77.38 286 VAL A N 1
ATOM 2235 C CA . VAL A 1 286 ? -20.678 2.956 15.078 1.00 77.38 286 VAL A CA 1
ATOM 2236 C C . VAL A 1 286 ? -21.748 1.860 15.121 1.00 77.38 286 VAL A C 1
ATOM 2238 O O . VAL A 1 286 ? -21.708 0.987 15.990 1.00 77.38 286 VAL A O 1
ATOM 2241 N N . ASP A 1 287 ? -22.719 1.903 14.206 1.00 81.81 287 ASP A N 1
ATOM 2242 C CA . ASP A 1 287 ? -23.657 0.792 14.054 1.00 81.81 287 ASP A CA 1
ATOM 2243 C C . ASP A 1 287 ? -22.879 -0.478 13.679 1.00 81.81 287 ASP A C 1
ATOM 2245 O O . ASP A 1 287 ? -22.264 -0.557 12.614 1.00 81.81 287 ASP A O 1
ATOM 2249 N N . THR A 1 288 ? -22.891 -1.440 14.600 1.00 87.56 288 THR A N 1
ATOM 2250 C CA . THR A 1 288 ? -22.180 -2.721 14.504 1.00 87.56 288 THR A CA 1
ATOM 2251 C C . THR A 1 288 ? -23.100 -3.859 14.065 1.00 87.56 288 THR A C 1
ATOM 2253 O O . THR A 1 288 ? -22.762 -5.036 14.219 1.00 87.56 288 THR A O 1
ATOM 2256 N N . SER A 1 289 ? -24.277 -3.534 13.526 1.00 86.94 289 SER A N 1
ATOM 2257 C CA . SER A 1 289 ? -25.149 -4.523 12.912 1.00 86.94 289 SER A CA 1
ATOM 2258 C C . SER A 1 289 ? -24.465 -5.211 11.724 1.00 86.94 289 SER A C 1
ATOM 2260 O O . SER A 1 289 ? -23.561 -4.674 11.073 1.00 86.94 289 SER A O 1
ATOM 2262 N N . VAL A 1 290 ? -24.867 -6.462 11.501 1.00 90.62 290 VAL A N 1
ATOM 2263 C CA . VAL A 1 290 ? -24.469 -7.248 10.335 1.00 90.62 290 VAL A CA 1
ATOM 2264 C C . VAL A 1 290 ? -25.667 -7.311 9.399 1.00 90.62 290 VAL A C 1
ATOM 2266 O O . VAL A 1 290 ? -26.771 -7.665 9.813 1.00 90.62 290 VAL A O 1
ATOM 2269 N N . GLU A 1 291 ? -25.433 -6.961 8.147 1.00 93.88 291 GLU A N 1
ATOM 2270 C CA . GLU A 1 291 ? -26.409 -6.838 7.078 1.00 93.88 291 GLU A CA 1
ATOM 2271 C C . GLU A 1 291 ? -26.182 -7.925 6.017 1.00 93.88 291 GLU A C 1
ATOM 2273 O O . GLU A 1 291 ? -25.096 -8.501 5.891 1.00 93.88 291 GLU A O 1
ATOM 2278 N N . GLU A 1 292 ? -27.209 -8.204 5.215 1.00 88.31 292 GLU A N 1
ATOM 2279 C CA . GLU A 1 292 ? -27.046 -9.022 4.013 1.00 88.31 292 GLU A CA 1
ATOM 2280 C C . GLU A 1 292 ? -26.384 -8.209 2.900 1.00 88.31 292 GLU A C 1
ATOM 2282 O O . GLU A 1 292 ? -26.676 -7.029 2.718 1.00 88.31 292 GLU A O 1
ATOM 2287 N N . LEU A 1 293 ? -25.510 -8.852 2.119 1.00 87.75 293 LEU A N 1
ATOM 2288 C CA . LEU A 1 293 ? -24.866 -8.207 0.976 1.00 87.75 293 LEU A CA 1
ATOM 2289 C C . LEU A 1 293 ? -25.907 -7.602 0.018 1.00 87.75 293 LEU A C 1
ATOM 2291 O O . LEU A 1 293 ? -26.834 -8.309 -0.390 1.00 87.75 293 LEU A O 1
ATOM 2295 N N . PRO A 1 294 ? -25.731 -6.344 -0.425 1.00 78.06 294 PRO A N 1
ATOM 2296 C CA . PRO A 1 294 ? -26.675 -5.707 -1.324 1.00 78.06 294 PRO A CA 1
ATOM 2297 C C . PRO A 1 294 ? -26.715 -6.458 -2.658 1.00 78.06 294 PRO A C 1
ATOM 2299 O O . PRO A 1 294 ? -25.713 -6.574 -3.370 1.00 78.06 294 PRO A O 1
ATOM 2302 N N . VAL A 1 295 ? -27.893 -6.972 -3.013 1.00 69.75 295 VAL A N 1
ATOM 2303 C CA . VAL A 1 295 ? -28.139 -7.561 -4.330 1.00 69.75 295 VAL A CA 1
ATOM 2304 C C . VAL A 1 295 ? -28.388 -6.417 -5.308 1.00 69.75 295 VAL A C 1
ATOM 2306 O O . VAL A 1 295 ? -29.375 -5.691 -5.186 1.00 69.75 295 VAL A O 1
ATOM 2309 N N . GLN A 1 296 ? -27.506 -6.256 -6.295 1.00 52.81 296 GLN A N 1
ATOM 2310 C CA . GLN A 1 296 ? -27.733 -5.376 -7.445 1.00 52.81 296 GLN A CA 1
ATOM 2311 C C . GLN A 1 296 ? -28.935 -5.904 -8.244 1.00 52.81 296 GLN A C 1
ATOM 2313 O O . GLN A 1 296 ? -28.798 -6.712 -9.159 1.00 52.81 296 GLN A O 1
ATOM 2318 N N . THR A 1 297 ? -30.140 -5.476 -7.873 1.00 42.38 297 THR A N 1
ATOM 2319 C CA . THR A 1 297 ? -31.353 -5.695 -8.662 1.00 42.38 297 THR A CA 1
ATOM 2320 C C . THR A 1 297 ? -31.460 -4.558 -9.670 1.00 42.38 297 THR A C 1
ATOM 2322 O O . THR A 1 297 ? -32.095 -3.536 -9.433 1.00 42.38 297 THR A O 1
ATOM 2325 N N . SER A 1 298 ? -30.811 -4.700 -10.825 1.00 37.81 298 SER A N 1
ATOM 2326 C CA . SER A 1 298 ? -31.046 -3.801 -11.956 1.00 37.81 298 SER A CA 1
ATOM 2327 C C . SER A 1 298 ? -32.404 -4.108 -12.598 1.00 37.81 298 SER A C 1
ATOM 2329 O O . SER A 1 298 ? -32.499 -4.620 -13.709 1.00 37.81 298 SER A O 1
ATOM 2331 N N . VAL A 1 299 ? -33.492 -3.781 -11.898 1.00 37.59 299 VAL A N 1
ATOM 2332 C CA . VAL A 1 299 ? -34.803 -3.613 -12.530 1.00 37.59 299 VAL A CA 1
ATOM 2333 C C . VAL A 1 299 ? -35.036 -2.116 -12.631 1.00 37.59 299 VAL A C 1
ATOM 2335 O O . VAL A 1 299 ? -35.285 -1.434 -11.638 1.00 37.59 299 VAL A O 1
ATOM 2338 N N . GLY A 1 300 ? -34.884 -1.585 -13.844 1.00 37.88 300 GLY A N 1
ATOM 2339 C CA . GLY A 1 300 ? -35.227 -0.203 -14.135 1.00 37.88 300 GLY A CA 1
ATOM 2340 C C . GLY A 1 300 ? -36.654 0.097 -13.677 1.00 37.88 300 GLY A C 1
ATOM 2341 O O . GLY A 1 300 ? -37.587 -0.590 -14.077 1.00 37.88 300 GLY A O 1
ATOM 2342 N N . GLY A 1 301 ? -36.786 1.120 -12.830 1.00 37.19 301 GLY A N 1
ATOM 2343 C CA . GLY A 1 301 ? -38.010 1.877 -12.568 1.00 37.19 301 GLY A CA 1
ATOM 2344 C C . GLY A 1 301 ? -39.305 1.073 -12.454 1.00 37.19 301 GLY A C 1
ATOM 2345 O O . GLY A 1 301 ? -40.117 1.076 -13.373 1.00 37.19 301 GLY A O 1
ATOM 2346 N N . GLY A 1 302 ? -39.559 0.485 -11.289 1.00 31.78 302 GLY A N 1
ATOM 2347 C CA . GLY A 1 302 ? -40.885 -0.016 -10.943 1.00 31.78 302 GLY A CA 1
ATOM 2348 C C . GLY A 1 302 ? -40.903 -0.547 -9.522 1.00 31.78 302 GLY A C 1
ATOM 2349 O O . GLY A 1 302 ? -40.370 -1.618 -9.262 1.00 31.78 302 GLY A O 1
ATOM 2350 N N . ALA A 1 303 ? -41.480 0.218 -8.597 1.00 39.09 303 ALA A N 1
ATOM 2351 C CA . ALA A 1 303 ? -41.647 -0.202 -7.214 1.00 39.09 303 ALA A CA 1
ATOM 2352 C C . ALA A 1 303 ? -42.396 -1.543 -7.148 1.00 39.09 303 ALA A C 1
ATOM 2354 O O . ALA A 1 303 ? -43.535 -1.643 -7.599 1.00 39.09 303 ALA A O 1
ATOM 2355 N N . ALA A 1 304 ? -41.774 -2.548 -6.541 1.00 30.53 304 ALA A N 1
ATOM 2356 C CA . ALA A 1 304 ? -42.461 -3.728 -6.045 1.00 30.53 304 ALA A CA 1
ATOM 2357 C C . ALA A 1 304 ? -41.971 -3.966 -4.616 1.00 30.53 304 ALA A C 1
ATOM 2359 O O . ALA A 1 304 ? -40.871 -4.464 -4.390 1.00 30.53 304 ALA A O 1
ATOM 2360 N N . ALA A 1 305 ? -42.776 -3.524 -3.651 1.00 30.89 305 ALA A N 1
ATOM 2361 C CA . ALA A 1 305 ? -42.601 -3.887 -2.255 1.00 30.89 305 ALA A CA 1
ATOM 2362 C C . ALA A 1 305 ? -42.815 -5.401 -2.127 1.00 30.89 305 ALA A C 1
ATOM 2364 O O . ALA A 1 305 ? -43.859 -5.913 -2.533 1.00 30.89 305 ALA A O 1
ATOM 2365 N N . LEU A 1 306 ? -41.822 -6.110 -1.593 1.00 33.16 306 LEU A N 1
ATOM 2366 C CA . LEU A 1 306 ? -41.942 -7.527 -1.279 1.00 33.16 306 LEU A CA 1
ATOM 2367 C C . LEU A 1 306 ? -42.390 -7.650 0.181 1.00 33.16 306 LEU A C 1
ATOM 2369 O O . LEU A 1 306 ? -41.594 -7.510 1.105 1.00 33.16 306 LEU A O 1
ATOM 2373 N N . GLU A 1 307 ? -43.688 -7.859 0.381 1.00 30.14 307 GLU A N 1
ATOM 2374 C CA . GLU A 1 307 ? -44.256 -8.195 1.684 1.00 30.14 307 GLU A CA 1
ATOM 2375 C C . GLU A 1 307 ? -44.054 -9.700 1.921 1.00 30.14 307 GLU A C 1
ATOM 2377 O O . GLU A 1 307 ? -44.526 -10.539 1.152 1.00 30.14 307 GLU A O 1
ATOM 2382 N N . VAL A 1 308 ? -43.288 -10.054 2.955 1.00 33.03 308 VAL A N 1
ATOM 2383 C CA . VAL A 1 308 ? -43.010 -11.451 3.307 1.00 33.03 308 VAL A CA 1
ATOM 2384 C C . VAL A 1 308 ? -44.184 -11.990 4.120 1.00 33.03 308 VAL A C 1
ATOM 2386 O O . VAL A 1 308 ? -44.275 -11.758 5.324 1.00 33.03 308 VAL A O 1
ATOM 2389 N N . ALA A 1 309 ? -45.073 -12.739 3.467 1.00 26.28 309 ALA A N 1
ATOM 2390 C CA . ALA A 1 309 ? -46.033 -13.607 4.139 1.00 26.28 309 ALA A CA 1
ATOM 2391 C C . ALA A 1 309 ? -45.601 -15.071 3.989 1.00 26.28 309 ALA A C 1
ATOM 2393 O O . ALA A 1 309 ? -45.216 -15.542 2.921 1.00 26.28 309 ALA A O 1
ATOM 2394 N N . SER A 1 310 ? -45.631 -15.781 5.110 1.00 35.34 310 SER A N 1
ATOM 2395 C CA . SER A 1 310 ? -45.167 -17.150 5.287 1.00 35.34 310 SER A CA 1
ATOM 2396 C C . SER A 1 310 ? -45.878 -18.166 4.389 1.00 35.34 310 SER A C 1
ATOM 2398 O O . SER A 1 310 ? -47.088 -18.352 4.503 1.00 35.34 310 SER A O 1
ATOM 2400 N N . GLY A 1 311 ? -45.083 -18.928 3.637 1.00 36.94 311 GLY A N 1
ATOM 2401 C CA . GLY A 1 311 ? -45.450 -20.240 3.109 1.00 36.94 311 GLY A CA 1
ATOM 2402 C C . GLY A 1 311 ? -45.968 -20.250 1.669 1.00 36.94 311 GLY A C 1
ATOM 2403 O O . GLY A 1 311 ? -46.849 -19.487 1.303 1.00 36.94 311 GLY A O 1
ATOM 2404 N N . LEU A 1 312 ? -45.452 -21.232 0.921 1.00 28.14 312 LEU A N 1
ATOM 2405 C CA . LEU A 1 312 ? -45.772 -21.634 -0.457 1.00 28.14 312 LEU A CA 1
ATOM 2406 C C . LEU A 1 312 ? -45.083 -20.837 -1.576 1.00 28.14 312 LEU A C 1
ATOM 2408 O O . LEU A 1 312 ? -45.402 -19.698 -1.889 1.00 28.14 312 LEU A O 1
ATOM 2412 N N . TRP A 1 313 ? -44.143 -21.529 -2.222 1.00 31.92 313 TRP A N 1
ATOM 2413 C CA . TRP A 1 313 ? -43.469 -21.120 -3.446 1.00 31.92 313 TRP A CA 1
ATOM 2414 C C . TRP A 1 313 ? -44.474 -20.985 -4.595 1.00 31.92 313 TRP A C 1
ATOM 2416 O O . TRP A 1 313 ? -44.993 -21.984 -5.092 1.00 31.92 313 TRP A O 1
ATOM 2426 N N . THR A 1 314 ? -44.695 -19.763 -5.068 1.00 28.11 314 THR A N 1
ATOM 2427 C CA . THR A 1 314 ? -45.243 -19.507 -6.404 1.00 28.11 314 THR A CA 1
ATOM 2428 C C . THR A 1 314 ? -44.190 -18.803 -7.244 1.00 28.11 314 THR A C 1
ATOM 2430 O O . THR A 1 314 ? -43.826 -17.661 -6.972 1.00 28.11 314 THR A O 1
ATOM 2433 N N . TYR A 1 315 ? -43.695 -19.495 -8.270 1.00 33.06 315 TYR A N 1
ATOM 2434 C CA . TYR A 1 315 ? -42.835 -18.914 -9.294 1.00 33.06 315 TYR A CA 1
ATOM 2435 C C . TYR A 1 315 ? -43.683 -18.053 -10.232 1.00 33.06 315 TYR A C 1
ATOM 2437 O O . TYR A 1 315 ? -44.556 -18.570 -10.930 1.00 33.06 315 TYR A O 1
ATOM 2445 N N . LEU A 1 316 ? -43.410 -16.749 -10.272 1.00 27.03 316 LEU A N 1
ATOM 2446 C CA . LEU A 1 316 ? -43.914 -15.859 -11.311 1.00 27.03 316 LEU A CA 1
ATOM 2447 C C . LEU A 1 316 ? -42.788 -15.624 -12.325 1.00 27.03 316 LEU A C 1
ATOM 2449 O O . LEU A 1 316 ? -41.834 -14.901 -12.052 1.00 27.03 316 LEU A O 1
ATOM 2453 N N . SER A 1 317 ? -42.884 -16.260 -13.491 1.00 31.52 317 SER A N 1
ATOM 2454 C CA . SER A 1 317 ? -42.023 -15.970 -14.640 1.00 31.52 317 SER A CA 1
ATOM 2455 C C . SER A 1 317 ? -42.720 -14.974 -15.563 1.00 31.52 317 SER A C 1
ATOM 2457 O O . SER A 1 317 ? -43.811 -15.267 -16.059 1.00 31.52 317 SER A O 1
ATOM 2459 N N . VAL A 1 318 ? -42.080 -13.842 -15.862 1.00 35.09 318 VAL A N 1
ATOM 2460 C CA . VAL A 1 318 ? -42.517 -12.932 -16.931 1.00 35.09 318 VAL A CA 1
ATOM 2461 C C . VAL A 1 318 ? -41.421 -12.849 -17.998 1.00 35.09 318 VAL A C 1
ATOM 2463 O O . VAL A 1 318 ? -40.413 -12.192 -17.786 1.00 35.09 318 VAL A O 1
ATOM 2466 N N . GLY A 1 319 ? -41.663 -13.565 -19.110 1.00 28.59 319 GLY A N 1
ATOM 2467 C CA . GLY A 1 319 ? -41.183 -13.389 -20.501 1.00 28.59 319 GLY A CA 1
ATOM 2468 C C . GLY A 1 319 ? -39.679 -13.186 -20.769 1.00 28.59 319 GLY A C 1
ATOM 2469 O O . GLY A 1 319 ? -39.083 -12.230 -20.311 1.00 28.59 319 GLY A O 1
ATOM 2470 N N . THR A 1 320 ? -39.015 -13.948 -21.644 1.00 31.75 320 THR A N 1
ATOM 2471 C CA . THR A 1 320 ? -39.451 -14.344 -22.995 1.00 31.75 320 THR A CA 1
ATOM 2472 C C . THR A 1 320 ? -38.720 -15.610 -23.464 1.00 31.75 320 THR A C 1
ATOM 2474 O O . THR A 1 320 ? -37.500 -15.703 -23.393 1.00 31.75 320 THR A O 1
ATOM 2477 N N . GLY A 1 321 ? -39.472 -16.589 -23.974 1.00 28.58 321 GLY A N 1
ATOM 2478 C CA . GLY A 1 321 ? -38.930 -17.805 -24.585 1.00 28.58 321 GLY A CA 1
ATOM 2479 C C . GLY A 1 321 ? -40.007 -18.878 -24.714 1.00 28.58 321 GLY A C 1
ATOM 2480 O O . GLY A 1 321 ? -40.398 -19.489 -23.725 1.00 28.58 321 GLY A O 1
ATOM 2481 N N . TYR A 1 322 ? -40.533 -19.066 -25.924 1.00 33.44 322 TYR A N 1
ATOM 2482 C CA . TYR A 1 322 ? -41.588 -20.036 -26.217 1.00 33.44 322 TYR A CA 1
ATOM 2483 C C . TYR A 1 322 ? -41.105 -21.472 -25.970 1.00 33.44 322 TYR A C 1
ATOM 2485 O O . TYR A 1 322 ? -40.182 -21.934 -26.636 1.00 33.44 322 TYR A O 1
ATOM 2493 N N . PHE A 1 323 ? -41.792 -22.204 -25.093 1.00 29.88 323 PHE A N 1
ATOM 2494 C CA . PHE A 1 323 ? -41.773 -23.665 -25.070 1.00 29.88 323 PHE A CA 1
ATOM 2495 C C . PHE A 1 323 ? -43.201 -24.176 -25.255 1.00 29.88 323 PHE A C 1
ATOM 2497 O O . PHE A 1 323 ? -44.089 -23.895 -24.452 1.00 29.88 323 PHE A O 1
ATOM 2504 N N . VAL A 1 324 ? -43.427 -24.926 -26.334 1.00 30.53 324 VAL A N 1
ATOM 2505 C CA . VAL A 1 324 ? -44.654 -25.705 -26.513 1.00 30.53 324 VAL A CA 1
ATOM 2506 C C . VAL A 1 324 ? -44.483 -26.993 -25.718 1.00 30.53 324 VAL A C 1
ATOM 2508 O O . VAL A 1 324 ? -43.762 -27.893 -26.139 1.00 30.53 324 VAL A O 1
ATOM 2511 N N . ALA A 1 325 ? -45.150 -27.083 -24.572 1.00 31.28 325 ALA A N 1
ATOM 2512 C CA . ALA A 1 325 ? -45.376 -28.343 -23.880 1.00 31.28 325 ALA A CA 1
ATOM 2513 C C . ALA A 1 325 ? -46.865 -28.689 -24.007 1.00 31.28 325 ALA A C 1
ATOM 2515 O O . ALA A 1 325 ? -47.713 -28.079 -23.357 1.00 31.28 325 ALA A O 1
ATOM 2516 N N . MET A 1 326 ? -47.198 -29.644 -24.880 1.00 34.25 326 MET A N 1
ATOM 2517 C CA . MET A 1 326 ? -48.509 -30.293 -24.839 1.00 34.25 326 MET A CA 1
ATOM 2518 C C . MET A 1 326 ? -48.561 -31.177 -23.594 1.00 34.25 326 MET A C 1
ATOM 2520 O O . MET A 1 326 ? -47.785 -32.124 -23.486 1.00 34.25 326 MET A O 1
ATOM 2524 N N . LEU A 1 327 ? -49.502 -30.903 -22.691 1.00 31.38 327 LEU A N 1
ATOM 2525 C CA . LEU A 1 327 ? -49.878 -31.841 -21.640 1.00 31.38 327 LEU A CA 1
ATOM 2526 C C . LEU A 1 327 ? -51.360 -32.200 -21.796 1.00 31.38 327 LEU A C 1
ATOM 2528 O O . LEU A 1 327 ? -52.239 -31.341 -21.734 1.00 31.38 327 LEU A O 1
ATOM 2532 N N . LEU A 1 328 ? -51.608 -33.486 -22.050 1.00 34.41 328 LEU A N 1
ATOM 2533 C CA . LEU A 1 328 ? -52.926 -34.112 -22.119 1.00 34.41 328 LEU A CA 1
ATOM 2534 C C . LEU A 1 328 ? -53.647 -33.961 -20.773 1.00 34.41 328 LEU A C 1
ATOM 2536 O O . LEU A 1 328 ? -53.170 -34.451 -19.751 1.00 34.41 328 LEU A O 1
ATOM 2540 N N . MET A 1 329 ? -54.812 -33.310 -20.779 1.00 32.09 329 MET A N 1
ATOM 2541 C CA . MET A 1 329 ? -55.695 -33.249 -19.616 1.00 32.09 329 MET A CA 1
ATOM 2542 C C . MET A 1 329 ? -56.448 -34.575 -19.449 1.00 32.09 329 MET A C 1
ATOM 2544 O O . MET A 1 329 ? -57.329 -34.898 -20.244 1.00 32.09 329 MET A O 1
ATOM 2548 N N . GLY A 1 330 ? -56.124 -35.321 -18.392 1.00 33.09 330 GLY A N 1
ATOM 2549 C CA . GLY A 1 330 ? -56.997 -36.339 -17.808 1.00 33.09 330 GLY A CA 1
ATOM 2550 C C . GLY A 1 330 ? -57.677 -35.750 -16.576 1.00 33.09 330 GLY A C 1
ATOM 2551 O O . GLY A 1 330 ? -57.028 -35.550 -15.554 1.00 33.09 330 GLY A O 1
ATOM 2552 N N . GLY A 1 331 ? -58.957 -35.401 -16.701 1.00 35.53 331 GLY A N 1
ATOM 2553 C CA . GLY A 1 331 ? -59.745 -34.802 -15.627 1.00 35.53 331 GLY A CA 1
ATOM 2554 C C . GLY A 1 331 ? -60.184 -35.807 -14.561 1.00 35.53 331 GLY A C 1
ATOM 2555 O O . GLY A 1 331 ? -60.417 -36.979 -14.851 1.00 35.53 331 GLY A O 1
ATOM 2556 N N . LEU A 1 332 ? -60.382 -35.308 -13.340 1.00 28.12 332 LEU A N 1
ATOM 2557 C CA . LEU A 1 332 ? -61.323 -35.886 -12.386 1.00 28.12 332 LEU A CA 1
ATOM 2558 C C . LEU A 1 332 ? -62.294 -34.792 -11.942 1.00 28.12 332 LEU A C 1
ATOM 2560 O O . LEU A 1 332 ? -61.904 -33.777 -11.367 1.00 28.12 332 LEU A O 1
ATOM 2564 N N . SER A 1 333 ? -63.563 -35.009 -12.271 1.00 33.34 333 SER A N 1
ATOM 2565 C CA . SER A 1 333 ? -64.705 -34.226 -11.818 1.00 33.34 333 SER A CA 1
ATOM 2566 C C . SER A 1 333 ? -65.147 -34.724 -10.445 1.00 33.34 333 SER A C 1
ATOM 2568 O O . SER A 1 333 ? -65.172 -35.926 -10.196 1.00 33.34 333 SER A O 1
ATOM 2570 N N . VAL A 1 334 ? -65.508 -33.786 -9.576 1.00 34.03 334 VAL A N 1
ATOM 2571 C CA . VAL A 1 334 ? -66.104 -34.043 -8.264 1.00 34.03 334 VAL A CA 1
ATOM 2572 C C . VAL A 1 334 ? -67.571 -34.445 -8.434 1.00 34.03 334 VAL A C 1
ATOM 2574 O O . VAL A 1 334 ? -68.345 -33.670 -8.996 1.00 34.03 334 VAL A O 1
ATOM 2577 N N . LEU A 1 335 ? -67.925 -35.622 -7.909 1.00 32.69 335 LEU A N 1
ATOM 2578 C CA . LEU A 1 335 ? -69.095 -35.882 -7.059 1.00 32.69 335 LEU A CA 1
ATOM 2579 C C . LEU A 1 335 ? -68.749 -37.009 -6.083 1.00 32.69 335 LEU A C 1
ATOM 2581 O O . LEU A 1 335 ? -68.211 -38.036 -6.556 1.00 32.69 335 LEU A O 1
#

Organism: NCBI:txid470096

InterPro domains:
  IPR002594 Glycoside hydrolase family 12 [PF01670] (41-276)
  IPR002594 Glycoside hydrolase family 12 [PTHR34002] (23-284)
  IPR013319 Glycoside hydrolase family 11/12 [G3DSA:2.60.120.180] (19-277)
  IPR013320 Concanavalin A-like lectin/glucanase domain superfamily [SSF49899] (28-277)

Radius of gyration: 29.77 Å; chains: 1; bounding box: 157×68×51 Å